Protein AF-A0AA36N561-F1 (afdb_monomer_lite)

InterPro domains:
  IPR004821 Cytidyltransferase-like domain [PF01467] (23-142)
  IPR014729 Rossmann-like alpha/beta/alpha sandwich fold [G3DSA:3.40.50.620] (20-199)

Structure (mmCIF, N/CA/C/O backbone):
data_AF-A0AA36N561-F1
#
_entry.id   AF-A0AA36N561-F1
#
loop_
_atom_site.group_PDB
_atom_site.id
_atom_site.type_symbol
_atom_site.label_atom_id
_atom_site.label_alt_id
_atom_site.label_comp_id
_atom_site.label_asym_id
_atom_site.label_entity_id
_atom_site.label_seq_id
_atom_site.pdbx_PDB_ins_code
_atom_site.Cartn_x
_atom_site.Cartn_y
_atom_site.Cartn_z
_atom_site.occupancy
_atom_site.B_iso_or_equiv
_atom_site.auth_seq_id
_atom_site.auth_comp_id
_atom_site.auth_asym_id
_atom_site.auth_atom_id
_atom_site.pdbx_PDB_model_num
ATOM 1 N N . MET A 1 1 ? -16.803 -17.692 -0.190 1.00 59.91 1 MET A N 1
ATOM 2 C CA . MET A 1 1 ? -16.118 -17.688 1.119 1.00 59.91 1 MET A CA 1
ATOM 3 C C . MET A 1 1 ? -16.321 -16.313 1.729 1.00 59.91 1 MET A C 1
ATOM 5 O O . MET A 1 1 ? -16.131 -15.341 1.009 1.00 59.91 1 MET A O 1
ATOM 9 N N . ALA A 1 2 ? -16.786 -16.224 2.977 1.00 72.62 2 ALA A N 1
ATOM 10 C CA . ALA A 1 2 ? -16.883 -14.938 3.667 1.00 72.62 2 ALA A CA 1
ATOM 11 C C . ALA A 1 2 ? -15.470 -14.402 3.944 1.00 72.62 2 ALA A C 1
ATOM 13 O O . ALA A 1 2 ? -14.570 -15.190 4.241 1.00 72.62 2 ALA A O 1
ATOM 14 N N . TYR A 1 3 ? -15.266 -13.092 3.807 1.00 84.19 3 TYR A N 1
ATOM 15 C CA . TYR A 1 3 ? -13.988 -12.470 4.145 1.00 84.19 3 TYR A CA 1
ATOM 16 C C . TYR A 1 3 ? -13.715 -12.617 5.651 1.00 84.19 3 TYR A C 1
ATOM 18 O O . TYR A 1 3 ? -14.615 -12.426 6.470 1.00 84.19 3 TYR A O 1
ATOM 26 N N . ALA A 1 4 ? -12.472 -12.945 6.000 1.00 87.00 4 ALA A N 1
ATOM 27 C CA . ALA A 1 4 ? -12.001 -13.042 7.374 1.00 87.00 4 ALA A CA 1
ATOM 28 C C . ALA A 1 4 ? -10.825 -12.083 7.569 1.00 87.00 4 ALA A C 1
ATOM 30 O O . ALA A 1 4 ? -9.929 -12.024 6.728 1.00 87.00 4 ALA A O 1
ATOM 31 N N . VAL A 1 5 ? -10.827 -11.346 8.683 1.00 88.81 5 VAL A N 1
ATOM 32 C CA . VAL A 1 5 ? -9.718 -10.452 9.034 1.00 88.81 5 VAL A CA 1
ATOM 33 C C . VAL A 1 5 ? -8.447 -11.289 9.240 1.00 88.81 5 VAL A C 1
ATOM 35 O O . VAL A 1 5 ? -8.509 -12.297 9.952 1.00 88.81 5 VAL A O 1
ATOM 38 N N . PRO A 1 6 ? -7.299 -10.904 8.648 1.00 90.19 6 PRO A N 1
ATOM 39 C CA . PRO A 1 6 ? -6.054 -11.645 8.806 1.00 90.19 6 PRO A CA 1
ATOM 40 C C . PRO A 1 6 ? -5.694 -11.843 10.280 1.00 90.19 6 PRO A C 1
ATOM 42 O O . PRO A 1 6 ? -5.739 -10.901 11.072 1.00 90.19 6 PRO A O 1
ATOM 45 N N . ARG A 1 7 ? -5.288 -13.061 10.652 1.00 91.88 7 ARG A N 1
ATOM 46 C CA . ARG A 1 7 ? -4.944 -13.404 12.040 1.00 91.88 7 ARG A CA 1
ATOM 47 C C . ARG A 1 7 ? -3.931 -12.436 12.683 1.00 91.88 7 ARG A C 1
ATOM 49 O O . ARG A 1 7 ? -4.207 -12.015 13.804 1.00 91.88 7 ARG A O 1
ATOM 56 N N . PRO A 1 8 ? -2.842 -12.010 12.007 1.00 91.31 8 PRO A N 1
ATOM 57 C CA . PRO A 1 8 ? -1.918 -11.027 12.579 1.00 91.31 8 PRO A CA 1
ATOM 58 C C . PRO A 1 8 ? -2.587 -9.694 12.940 1.00 91.31 8 PRO A C 1
ATOM 60 O O . PRO A 1 8 ? -2.244 -9.089 13.947 1.00 91.31 8 PRO A O 1
ATOM 63 N N . VAL A 1 9 ? -3.588 -9.264 12.164 1.00 91.31 9 VAL A N 1
ATOM 64 C CA . VAL A 1 9 ? -4.349 -8.032 12.424 1.00 91.31 9 VAL A CA 1
ATOM 65 C C . VAL A 1 9 ? -5.259 -8.198 13.640 1.00 91.31 9 VAL A C 1
ATOM 67 O O . VAL A 1 9 ? -5.337 -7.302 14.474 1.00 91.31 9 VAL A O 1
ATOM 70 N N . VAL A 1 10 ? -5.906 -9.361 13.787 1.00 93.12 10 VAL A N 1
ATOM 71 C CA . VAL A 1 10 ? -6.703 -9.688 14.984 1.00 93.12 10 VAL A CA 1
ATOM 72 C C . VAL A 1 10 ? -5.824 -9.689 16.238 1.00 93.12 10 VAL A C 1
ATOM 74 O O . VAL A 1 10 ? -6.221 -9.171 17.280 1.00 93.12 10 VAL A O 1
ATOM 77 N N . GLU A 1 11 ? -4.627 -10.268 16.151 1.00 93.69 11 GLU A N 1
ATOM 78 C CA . GLU A 1 11 ? -3.670 -10.313 17.258 1.00 93.69 11 GLU A CA 1
ATOM 79 C C . GLU A 1 11 ? -3.130 -8.920 17.610 1.00 93.69 11 GLU A C 1
ATOM 81 O O . GLU A 1 11 ? -3.059 -8.589 18.793 1.00 93.69 11 GLU A O 1
ATOM 86 N N . ALA A 1 12 ? -2.814 -8.088 16.613 1.00 91.56 12 ALA A N 1
ATOM 87 C CA . ALA A 1 12 ? -2.409 -6.698 16.820 1.00 91.56 12 ALA A CA 1
ATOM 88 C C . ALA A 1 12 ? -3.519 -5.881 17.498 1.00 91.56 12 ALA A C 1
ATOM 90 O O . ALA A 1 12 ? -3.271 -5.233 18.513 1.00 91.56 12 ALA A O 1
ATOM 91 N N . PHE A 1 13 ? -4.760 -5.999 17.017 1.00 91.69 13 PHE A N 1
ATOM 92 C CA . PHE A 1 13 ? -5.906 -5.287 17.585 1.00 91.69 13 PHE A CA 1
ATOM 93 C C . PHE A 1 13 ? -6.213 -5.695 19.026 1.00 91.69 13 PHE A C 1
ATOM 95 O O . PHE A 1 13 ? -6.561 -4.854 19.846 1.00 91.69 13 PHE A O 1
ATOM 102 N N . ARG A 1 14 ? -6.033 -6.971 19.380 1.00 92.19 14 ARG A N 1
ATOM 103 C CA . ARG A 1 14 ? -6.181 -7.421 20.775 1.00 92.19 14 ARG A CA 1
ATOM 104 C C . ARG A 1 14 ? -5.127 -6.829 21.709 1.00 92.19 14 ARG A C 1
ATOM 106 O O . ARG A 1 14 ? -5.417 -6.646 22.886 1.00 92.19 14 ARG A O 1
ATOM 113 N N . LYS A 1 15 ? -3.912 -6.576 21.212 1.00 90.81 15 LYS A N 1
ATOM 114 C CA . LYS A 1 15 ? -2.819 -5.984 22.000 1.00 90.81 15 LYS A CA 1
ATOM 115 C C . LYS A 1 15 ? -2.977 -4.474 22.150 1.00 90.81 15 LYS A C 1
ATOM 117 O O . LYS A 1 15 ? -2.731 -3.946 23.227 1.00 90.81 15 LYS A O 1
ATOM 122 N N . CYS A 1 16 ? -3.365 -3.798 21.074 1.00 87.75 16 CYS A N 1
ATOM 123 C CA . CYS A 1 16 ? -3.562 -2.356 21.029 1.00 87.75 16 CYS A CA 1
ATOM 124 C C . CYS A 1 16 ? -4.818 -2.065 20.195 1.00 87.75 16 CYS A C 1
ATOM 126 O O . CYS A 1 16 ? -4.740 -1.985 18.965 1.00 87.75 16 CYS A O 1
ATOM 128 N N . PRO A 1 17 ? -5.995 -1.980 20.842 1.00 89.38 17 PRO A N 1
ATOM 129 C CA . PRO A 1 17 ? -7.223 -1.614 20.156 1.00 89.38 17 PRO A CA 1
ATOM 130 C C . PRO A 1 17 ? -7.085 -0.210 19.567 1.00 89.38 17 PRO A C 1
ATOM 132 O O . PRO A 1 17 ? -6.807 0.749 20.280 1.00 89.38 17 PRO A O 1
ATOM 135 N N . GLY A 1 18 ? -7.286 -0.087 18.261 1.00 89.56 18 GLY A N 1
ATOM 136 C CA . GLY A 1 18 ? -7.104 1.171 17.553 1.00 89.56 18 GLY A CA 1
ATOM 137 C C . GLY A 1 18 ? -7.734 1.151 16.163 1.00 89.56 18 GLY A C 1
ATOM 138 O O . GLY A 1 18 ? -8.207 0.105 15.701 1.00 89.56 18 GLY A O 1
ATOM 139 N N . PRO A 1 19 ? -7.773 2.306 15.484 1.00 94.12 19 PRO A N 1
ATOM 140 C CA . PRO A 1 19 ? -8.265 2.379 14.117 1.00 94.12 19 PRO A CA 1
ATOM 141 C C . PRO A 1 19 ? -7.358 1.586 13.169 1.00 94.12 19 PRO A C 1
ATOM 143 O O . PRO A 1 19 ? -6.149 1.481 13.365 1.00 94.12 19 PRO A O 1
ATOM 146 N N . VAL A 1 20 ? -7.938 1.049 12.102 1.00 95.25 20 VAL A N 1
ATOM 147 C CA . VAL A 1 20 ? -7.217 0.332 11.049 1.00 95.25 20 VAL A CA 1
ATOM 148 C C . VAL A 1 20 ? -7.059 1.250 9.845 1.00 95.25 20 VAL A C 1
ATOM 150 O O . VAL A 1 20 ? -8.052 1.699 9.277 1.00 95.25 20 VAL A O 1
ATOM 153 N N . LEU A 1 21 ? -5.822 1.489 9.417 1.00 96.56 21 LEU A N 1
ATOM 154 C CA . LEU A 1 21 ? -5.520 2.120 8.135 1.00 96.56 21 LEU A CA 1
ATOM 155 C C . LEU A 1 21 ? -5.367 1.046 7.070 1.00 96.56 21 LEU A C 1
ATOM 157 O O . LEU A 1 21 ? -4.444 0.238 7.121 1.00 96.56 21 LEU A O 1
ATOM 161 N N . TYR A 1 22 ? -6.266 1.047 6.093 1.00 95.62 22 TYR A N 1
ATOM 162 C CA . TYR A 1 22 ? -6.352 0.002 5.086 1.00 95.62 22 TYR A CA 1
ATOM 163 C C . TYR A 1 22 ? -5.993 0.543 3.698 1.00 95.62 22 TYR A C 1
ATOM 165 O O . TYR A 1 22 ? -6.775 1.265 3.073 1.00 95.62 22 TYR A O 1
ATOM 173 N N . LEU A 1 23 ? -4.817 0.164 3.197 1.00 95.62 23 LEU A N 1
ATOM 174 C CA . LEU A 1 23 ? -4.287 0.575 1.899 1.00 95.62 23 LEU A CA 1
ATOM 175 C C . LEU A 1 23 ? -4.348 -0.592 0.901 1.00 95.62 23 LEU A C 1
ATOM 177 O O . LEU A 1 23 ? -3.525 -1.508 0.925 1.00 95.62 23 LEU A O 1
ATOM 181 N N . ALA A 1 24 ? -5.314 -0.544 -0.018 1.00 93.00 24 ALA A N 1
ATOM 182 C CA . ALA A 1 24 ? -5.469 -1.536 -1.081 1.00 93.00 24 ALA A CA 1
ATOM 183 C C . ALA A 1 24 ? -4.916 -1.024 -2.414 1.00 93.00 24 ALA A C 1
ATOM 185 O O . ALA A 1 24 ? -5.187 0.104 -2.821 1.00 93.00 24 ALA A O 1
ATOM 186 N N . GLY A 1 25 ? -4.190 -1.864 -3.153 1.00 92.25 25 GLY A N 1
ATOM 187 C CA . GLY A 1 25 ? -3.515 -1.390 -4.359 1.00 92.25 25 GLY A CA 1
ATOM 188 C C . GLY A 1 25 ? -2.896 -2.476 -5.224 1.00 92.25 25 GLY A C 1
ATOM 189 O O . GLY A 1 25 ? -2.846 -3.650 -4.870 1.00 92.25 25 GLY A O 1
ATOM 190 N N . SER A 1 26 ? -2.450 -2.076 -6.416 1.00 92.94 26 SER A N 1
ATOM 191 C CA . SER A 1 26 ? -1.684 -2.957 -7.306 1.00 92.94 26 SER A CA 1
ATOM 192 C C . SER A 1 26 ? -0.273 -3.201 -6.770 1.00 92.94 26 SER A C 1
ATOM 194 O O . SER A 1 26 ? 0.188 -4.334 -6.828 1.00 92.94 26 SER A O 1
ATOM 196 N N . PHE A 1 27 ? 0.383 -2.152 -6.257 1.00 95.50 27 PHE A N 1
ATOM 197 C CA . PHE A 1 27 ? 1.758 -2.185 -5.741 1.00 95.50 27 PHE A CA 1
ATOM 198 C C . PHE A 1 27 ? 2.739 -2.875 -6.698 1.00 95.50 27 PHE A C 1
ATOM 200 O O . PHE A 1 27 ? 3.395 -3.840 -6.334 1.00 95.50 27 PHE A O 1
ATOM 207 N N . ASN A 1 28 ? 2.802 -2.415 -7.949 1.00 95.44 28 ASN A N 1
ATOM 208 C CA . ASN A 1 28 ? 3.564 -3.077 -9.010 1.00 95.44 28 ASN A CA 1
ATOM 209 C C . ASN A 1 28 ? 4.609 -2.130 -9.630 1.00 95.44 28 ASN A C 1
ATOM 211 O O . ASN A 1 28 ? 4.343 -1.599 -10.703 1.00 95.44 28 ASN A O 1
ATOM 215 N N . PRO A 1 29 ? 5.756 -1.852 -8.989 1.00 95.75 29 PRO A N 1
ATOM 216 C CA . PRO A 1 29 ? 6.139 -2.250 -7.632 1.00 95.75 29 PRO A CA 1
ATOM 217 C C . PRO A 1 29 ? 5.614 -1.277 -6.551 1.00 95.75 29 PRO A C 1
ATOM 219 O O . PRO A 1 29 ? 5.148 -0.173 -6.865 1.00 95.75 29 PRO A O 1
ATOM 222 N N . PRO A 1 30 ? 5.656 -1.657 -5.261 1.00 96.94 30 PRO A N 1
ATOM 223 C CA . PRO A 1 30 ? 5.437 -0.717 -4.164 1.00 96.94 30 PRO A CA 1
ATOM 224 C C . PRO A 1 30 ? 6.604 0.261 -4.037 1.00 96.94 30 PRO A C 1
ATOM 226 O O . PRO A 1 30 ? 7.735 -0.192 -4.056 1.00 96.94 30 PRO A O 1
ATOM 229 N N . 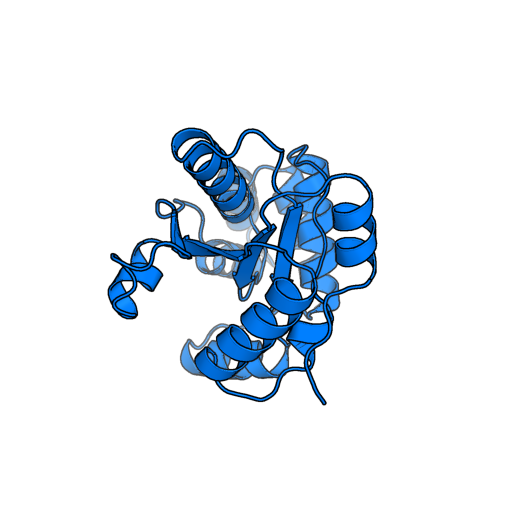HIS A 1 31 ? 6.349 1.557 -3.833 1.00 95.75 31 HIS A N 1
ATOM 230 C CA . HIS A 1 31 ? 7.362 2.608 -3.637 1.00 95.75 31 HIS A CA 1
ATOM 231 C C . HIS A 1 31 ? 7.073 3.495 -2.416 1.00 95.75 31 HIS A C 1
ATOM 233 O O . HIS A 1 31 ? 5.972 3.441 -1.864 1.00 95.75 31 HIS A O 1
ATOM 239 N N . ALA A 1 32 ? 8.030 4.355 -2.040 1.00 93.81 32 ALA A N 1
ATOM 240 C CA . ALA A 1 32 ? 7.964 5.219 -0.852 1.00 93.81 32 ALA A CA 1
ATOM 241 C C . ALA A 1 32 ? 6.677 6.061 -0.774 1.00 93.81 32 ALA A C 1
ATOM 243 O O . ALA A 1 32 ? 6.097 6.207 0.295 1.00 93.81 32 ALA A O 1
ATOM 244 N N . GLY A 1 33 ? 6.139 6.506 -1.916 1.00 94.31 33 GLY A N 1
ATOM 245 C CA . GLY A 1 33 ? 4.842 7.195 -1.965 1.00 94.31 33 GLY A CA 1
ATOM 246 C C . GLY A 1 33 ? 3.670 6.447 -1.302 1.00 94.31 33 GLY A C 1
ATOM 247 O O . GLY A 1 33 ? 2.783 7.091 -0.754 1.00 94.31 33 GLY A O 1
ATOM 248 N N . HIS A 1 34 ? 3.661 5.108 -1.293 1.00 95.75 34 HIS A N 1
ATOM 249 C CA . HIS A 1 34 ? 2.631 4.335 -0.582 1.00 95.75 34 HIS A CA 1
ATOM 250 C C . HIS A 1 34 ? 2.804 4.389 0.942 1.00 95.75 34 HIS A C 1
ATOM 252 O O . HIS A 1 34 ? 1.819 4.381 1.675 1.00 95.75 34 HIS A O 1
ATOM 258 N N . LEU A 1 35 ? 4.049 4.445 1.420 1.00 94.62 35 LEU A N 1
ATOM 259 C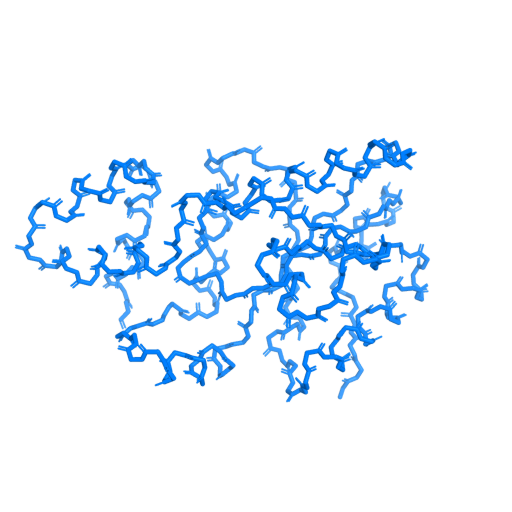 CA . LEU A 1 35 ? 4.353 4.582 2.842 1.00 94.62 35 LEU A CA 1
ATOM 260 C C . LEU A 1 35 ? 4.043 5.997 3.330 1.00 94.62 35 LEU A C 1
ATOM 262 O O . LEU A 1 35 ? 3.441 6.159 4.387 1.00 94.62 35 LEU A O 1
ATOM 266 N N . GLU A 1 36 ? 4.357 7.011 2.524 1.00 94.19 36 GLU A N 1
ATOM 267 C CA . GLU A 1 36 ? 3.965 8.395 2.805 1.00 94.19 36 GLU A CA 1
ATOM 268 C C . GLU A 1 36 ? 2.443 8.566 2.853 1.00 94.19 36 GLU A C 1
ATOM 270 O O . GLU A 1 36 ? 1.936 9.287 3.711 1.00 94.19 36 GLU A O 1
ATOM 275 N N . ALA A 1 37 ? 1.691 7.839 2.019 1.00 95.25 37 ALA A N 1
ATOM 276 C CA . ALA A 1 37 ? 0.233 7.808 2.112 1.00 95.25 37 ALA A CA 1
ATOM 277 C C . ALA A 1 37 ? -0.245 7.252 3.470 1.00 95.25 37 ALA A C 1
ATOM 279 O O . ALA A 1 37 ? -1.108 7.854 4.108 1.00 95.25 37 ALA A O 1
ATOM 280 N N . LEU A 1 38 ? 0.347 6.157 3.967 1.00 95.62 38 LEU A N 1
ATOM 281 C CA . LEU A 1 38 ? 0.030 5.620 5.301 1.00 95.62 38 LEU A CA 1
ATOM 282 C C . LEU A 1 38 ? 0.386 6.607 6.423 1.00 95.62 38 LEU A C 1
ATOM 284 O O . LEU A 1 38 ? -0.415 6.802 7.336 1.00 95.62 38 LEU A O 1
ATOM 288 N N . LYS A 1 39 ? 1.551 7.264 6.347 1.00 93.94 39 LYS A N 1
ATOM 289 C CA . LYS A 1 39 ? 1.975 8.280 7.327 1.00 93.94 39 LYS A CA 1
ATOM 290 C C . LYS A 1 39 ? 1.032 9.485 7.332 1.00 93.94 39 LYS A C 1
ATOM 292 O O . LYS A 1 39 ? 0.605 9.924 8.399 1.00 93.94 39 LYS A O 1
ATOM 297 N N . SER A 1 40 ? 0.668 9.984 6.150 1.00 95.12 40 SER A N 1
ATOM 298 C CA . SER A 1 40 ? -0.291 11.080 5.990 1.00 95.12 40 SER A CA 1
ATOM 299 C C . SER A 1 40 ? -1.656 10.709 6.569 1.00 95.12 40 SER A C 1
ATOM 301 O O . SER A 1 40 ? -2.219 11.473 7.351 1.00 95.12 40 SER A O 1
ATOM 303 N N . ALA A 1 41 ? -2.157 9.509 6.272 1.00 96.38 41 ALA A N 1
ATOM 304 C CA . ALA A 1 41 ? -3.417 9.016 6.815 1.00 96.38 41 ALA A CA 1
ATOM 305 C C . ALA A 1 41 ? -3.381 8.866 8.348 1.00 96.38 41 ALA A C 1
ATOM 307 O O . ALA A 1 41 ? -4.324 9.262 9.031 1.00 96.38 41 ALA A O 1
ATOM 308 N N . ALA A 1 42 ? -2.276 8.372 8.915 1.00 95.06 42 ALA A N 1
ATOM 309 C CA . ALA A 1 42 ? -2.098 8.290 10.366 1.00 95.06 42 ALA A CA 1
ATOM 310 C C . ALA A 1 42 ? -2.091 9.676 11.025 1.00 95.06 42 ALA A C 1
ATOM 312 O O . ALA A 1 42 ? -2.700 9.866 12.078 1.00 95.06 42 ALA A O 1
ATOM 313 N N . TRP A 1 43 ? -1.446 10.660 10.394 1.00 94.94 43 TRP A N 1
ATOM 314 C CA . TRP A 1 43 ? -1.487 12.043 10.861 1.00 94.94 43 TRP A CA 1
ATOM 315 C C . TRP A 1 43 ? -2.910 12.615 10.817 1.00 94.94 43 TRP A C 1
ATOM 317 O O . TRP A 1 43 ? -3.350 13.201 11.804 1.00 94.94 43 TRP A O 1
ATOM 327 N N . GLN A 1 44 ? -3.663 12.377 9.738 1.00 96.00 44 GLN A N 1
ATOM 328 C CA . GLN A 1 44 ? -5.063 12.804 9.630 1.00 96.00 44 GLN A CA 1
ATOM 329 C C . GLN A 1 44 ? -5.945 12.196 10.730 1.00 96.00 44 GLN A C 1
ATOM 331 O O . GLN A 1 44 ? -6.758 12.908 11.314 1.00 96.00 44 GLN A O 1
ATOM 336 N N . LEU A 1 45 ? -5.767 10.913 11.069 1.00 95.12 45 LEU A N 1
ATOM 337 C CA . LEU A 1 45 ? -6.499 10.289 12.178 1.00 95.12 45 LEU A CA 1
ATOM 338 C C . LEU A 1 45 ? -6.214 10.967 13.520 1.00 95.12 45 LEU A C 1
ATOM 340 O O . LEU A 1 45 ? -7.146 11.219 14.282 1.00 95.12 45 LEU A O 1
ATOM 344 N N . ARG A 1 46 ? -4.956 11.334 13.784 1.00 94.38 46 ARG A N 1
ATOM 345 C CA . ARG A 1 46 ? -4.602 12.094 14.993 1.00 94.38 46 ARG A CA 1
ATOM 346 C C . ARG A 1 46 ? -5.289 13.456 15.032 1.00 94.38 46 ARG A C 1
ATOM 348 O O . ARG A 1 46 ? -5.808 13.833 16.076 1.00 94.38 46 ARG A O 1
ATOM 355 N N . GLN A 1 47 ? -5.361 14.160 13.898 1.00 94.62 47 GLN A N 1
ATOM 356 C CA . GLN A 1 47 ? -6.105 15.427 13.802 1.00 94.62 47 GLN A CA 1
ATOM 357 C C . GLN A 1 47 ? -7.610 15.247 14.052 1.00 94.62 47 GLN A C 1
ATOM 359 O O . GLN A 1 47 ? -8.266 16.156 14.548 1.00 94.62 47 GLN A O 1
ATOM 364 N N . ARG A 1 48 ? -8.156 14.061 13.757 1.00 94.19 48 ARG A N 1
ATOM 365 C CA . ARG A 1 48 ? -9.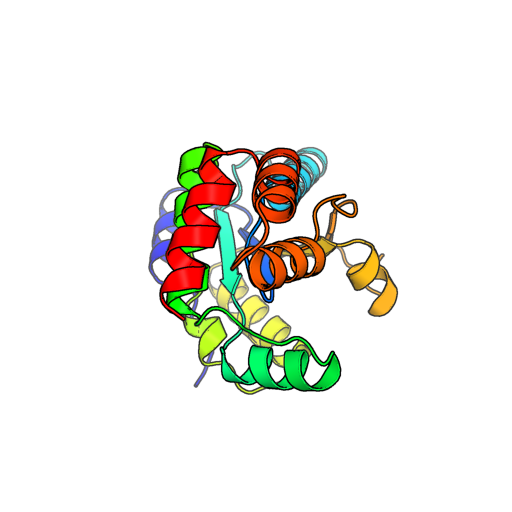548 13.684 14.050 1.00 94.19 48 ARG A CA 1
ATOM 366 C C . ARG A 1 48 ? -9.761 13.185 15.489 1.00 94.19 48 ARG A C 1
ATOM 368 O O . ARG A 1 48 ? -10.848 12.719 15.809 1.00 94.19 48 ARG A O 1
ATOM 375 N N . GLY A 1 49 ? -8.750 13.272 16.358 1.00 93.25 49 GLY A N 1
ATOM 376 C CA . GLY A 1 49 ? -8.848 12.895 17.772 1.00 93.25 49 GLY A CA 1
ATOM 377 C C . GLY A 1 49 ? -8.563 11.422 18.074 1.00 93.25 49 GLY A C 1
ATOM 378 O O . GLY A 1 49 ? -8.715 11.000 19.219 1.00 93.25 49 GLY A O 1
ATOM 379 N N . HIS A 1 50 ? -8.117 10.629 17.094 1.00 90.00 50 HIS A N 1
ATOM 380 C CA . HIS A 1 50 ? -7.646 9.271 17.365 1.00 90.00 50 HIS A CA 1
ATOM 381 C C . HIS A 1 50 ? -6.239 9.324 17.972 1.00 90.00 50 HIS A C 1
ATOM 383 O O . HIS A 1 50 ? -5.256 9.576 17.274 1.00 90.00 50 HIS A O 1
ATOM 389 N N . VAL A 1 51 ? -6.153 9.107 19.285 1.00 85.19 51 VAL A N 1
ATOM 390 C CA . VAL A 1 51 ? -4.890 9.153 20.043 1.00 85.19 51 VAL A CA 1
ATOM 391 C C . VAL A 1 51 ? -4.064 7.874 19.906 1.00 85.19 51 VAL A C 1
ATOM 393 O O . VAL A 1 51 ? -2.835 7.935 19.915 1.00 85.19 51 VAL A O 1
ATOM 396 N N . GLU A 1 52 ? -4.731 6.735 19.722 1.00 87.44 52 GLU A N 1
ATOM 397 C CA . GLU A 1 52 ? -4.074 5.436 19.600 1.00 87.44 52 GLU A CA 1
ATOM 398 C C . GLU A 1 52 ? -3.368 5.274 18.245 1.00 87.44 52 GLU A C 1
ATOM 400 O O . GLU A 1 52 ? -3.868 5.751 17.215 1.00 87.44 52 GLU A O 1
ATOM 405 N N . PRO A 1 53 ? -2.207 4.594 18.205 1.00 89.19 53 PRO A N 1
ATOM 406 C CA . PRO A 1 53 ? -1.527 4.307 16.953 1.00 89.19 53 PRO A CA 1
ATOM 407 C C . PRO A 1 53 ? -2.402 3.400 16.069 1.00 89.19 53 PRO A C 1
ATOM 409 O O . PRO A 1 53 ? -2.910 2.383 16.542 1.00 89.19 53 PRO A O 1
ATOM 412 N N . PRO A 1 54 ? -2.586 3.734 14.779 1.00 94.44 54 PRO A N 1
ATOM 413 C CA . PRO A 1 54 ? -3.380 2.899 13.897 1.00 94.44 54 PRO A CA 1
ATOM 414 C C . PRO A 1 54 ? -2.661 1.595 13.551 1.00 94.44 54 PRO A C 1
ATOM 416 O O . PRO A 1 54 ? -1.444 1.567 13.363 1.00 94.44 54 PRO A O 1
ATOM 419 N N . ILE A 1 55 ? -3.440 0.538 13.343 1.00 95.25 55 ILE A N 1
ATOM 420 C CA . ILE A 1 55 ? -2.959 -0.714 12.757 1.00 95.25 55 ILE A CA 1
ATOM 421 C C . ILE A 1 55 ? -2.876 -0.531 11.244 1.00 95.25 55 ILE A C 1
ATOM 423 O O . ILE A 1 55 ? -3.871 -0.203 10.595 1.00 95.25 55 ILE A O 1
ATOM 427 N N . LEU A 1 56 ? -1.696 -0.751 10.668 1.00 95.94 56 LEU A N 1
ATOM 428 C CA . LEU A 1 56 ? -1.466 -0.570 9.238 1.00 95.94 56 LEU A CA 1
ATOM 429 C C . LEU A 1 56 ? -1.718 -1.885 8.498 1.00 95.94 56 LEU A C 1
ATOM 431 O O . LEU A 1 56 ? -1.064 -2.891 8.770 1.00 95.94 56 LEU A O 1
ATOM 435 N N . VAL A 1 57 ? -2.643 -1.877 7.541 1.00 95.94 57 VAL A N 1
ATOM 436 C CA . VAL A 1 57 ? -2.976 -3.038 6.711 1.00 95.94 57 VAL A CA 1
ATOM 437 C C . VAL A 1 57 ? -2.780 -2.695 5.241 1.00 95.94 57 VAL A C 1
ATOM 439 O O . VAL A 1 57 ? -3.384 -1.763 4.712 1.00 95.94 57 VAL A O 1
ATOM 442 N N . VAL A 1 58 ? -1.954 -3.482 4.559 1.00 96.44 58 VAL A N 1
ATOM 443 C CA . VAL A 1 58 ? -1.719 -3.395 3.117 1.00 96.44 58 VAL A CA 1
ATOM 444 C C . VAL A 1 58 ? -2.363 -4.593 2.431 1.00 96.44 58 VAL A C 1
ATOM 446 O O . VAL A 1 58 ? -2.139 -5.739 2.809 1.00 96.44 58 VAL A O 1
ATOM 449 N N . ALA A 1 59 ? -3.140 -4.335 1.383 1.00 94.44 59 ALA A N 1
ATOM 450 C CA . ALA A 1 59 ? -3.898 -5.354 0.661 1.00 94.44 59 ALA A CA 1
ATOM 451 C C . ALA A 1 59 ? -3.535 -5.362 -0.836 1.00 94.44 59 ALA A C 1
ATOM 453 O O . ALA A 1 59 ? -4.186 -4.687 -1.651 1.00 94.44 59 ALA A O 1
ATOM 454 N N . PRO A 1 60 ? -2.467 -6.079 -1.244 1.00 94.31 60 PRO A N 1
ATOM 455 C CA . PRO A 1 60 ? -2.086 -6.171 -2.646 1.00 94.31 60 PRO A CA 1
ATOM 456 C C . PRO A 1 60 ? -3.129 -6.955 -3.443 1.00 94.31 60 PRO A C 1
ATOM 458 O O . PRO A 1 60 ? -3.468 -8.086 -3.099 1.00 94.31 60 PRO A O 1
ATOM 461 N N . LYS A 1 61 ? -3.615 -6.373 -4.548 1.00 90.88 61 LYS A N 1
ATOM 462 C CA . LYS A 1 61 ? -4.542 -7.027 -5.494 1.00 90.88 61 LYS A CA 1
ATOM 463 C C . LYS A 1 61 ? -4.002 -8.378 -5.964 1.00 90.88 61 LYS A C 1
ATOM 465 O O . LYS A 1 61 ? -2.791 -8.518 -6.107 1.00 90.88 61 LYS A O 1
ATOM 470 N N . SER A 1 62 ? -4.897 -9.320 -6.267 1.00 91.38 62 SER A N 1
ATOM 471 C CA . SER A 1 62 ? -4.529 -10.607 -6.874 1.00 91.38 62 SER A CA 1
ATOM 472 C C . SER A 1 62 ? -3.823 -10.430 -8.221 1.00 91.38 62 SER A C 1
ATOM 474 O O . SER A 1 62 ? -4.003 -9.403 -8.885 1.00 91.38 62 SER A O 1
ATOM 476 N N . ASP A 1 63 ? -3.049 -11.435 -8.628 1.00 92.62 63 ASP A N 1
ATOM 477 C CA . ASP A 1 63 ? -2.351 -11.425 -9.916 1.00 92.62 63 ASP A CA 1
ATOM 478 C C . ASP A 1 63 ? -3.328 -11.442 -11.089 1.00 92.62 63 ASP A C 1
ATOM 480 O O . ASP A 1 63 ? -3.121 -10.727 -12.059 1.00 92.62 63 ASP A O 1
ATOM 484 N N . GLU A 1 64 ? -4.457 -12.140 -10.984 1.00 90.56 64 GLU A N 1
ATOM 485 C CA . GLU A 1 64 ? -5.480 -12.162 -12.034 1.00 90.56 64 GLU A CA 1
ATOM 486 C C . GLU A 1 64 ? -6.135 -10.787 -12.208 1.00 90.56 64 GLU A C 1
ATOM 488 O O . GLU A 1 64 ? -6.356 -10.327 -13.329 1.00 90.56 64 GLU A O 1
ATOM 493 N N . ARG A 1 65 ? -6.436 -10.096 -11.099 1.00 87.62 65 ARG A N 1
ATOM 494 C CA . ARG A 1 65 ? -7.009 -8.740 -11.132 1.00 87.62 65 ARG A CA 1
ATOM 495 C C . ARG A 1 65 ? -5.998 -7.716 -11.620 1.00 87.62 65 ARG A C 1
ATOM 497 O O . ARG A 1 65 ? -6.378 -6.762 -12.298 1.00 87.62 65 ARG A O 1
ATOM 504 N N . LEU A 1 66 ? -4.730 -7.878 -11.245 1.00 90.62 66 LEU A N 1
ATOM 505 C CA . LEU A 1 66 ? -3.662 -7.035 -11.753 1.00 90.62 66 LEU A CA 1
ATOM 506 C C . LEU A 1 66 ? -3.473 -7.271 -13.250 1.00 90.62 66 LEU A C 1
ATOM 508 O O . LEU A 1 66 ? -3.515 -6.301 -13.990 1.00 90.62 66 LEU A O 1
ATOM 512 N N . LYS A 1 67 ? -3.383 -8.522 -13.704 1.00 90.56 67 LYS A N 1
ATOM 513 C CA . LYS A 1 67 ? -3.236 -8.884 -15.117 1.00 90.56 67 LYS A CA 1
ATOM 514 C C . LYS A 1 67 ? -4.316 -8.245 -15.989 1.00 90.56 67 LYS A C 1
ATOM 516 O O . LYS A 1 67 ? -3.975 -7.500 -16.896 1.00 90.56 67 LYS A O 1
ATOM 521 N N . LYS A 1 68 ? -5.596 -8.407 -15.631 1.00 88.25 68 LYS A N 1
ATOM 522 C CA . LYS A 1 68 ? -6.720 -7.752 -16.335 1.00 88.25 68 LYS A CA 1
ATOM 523 C C . LYS A 1 68 ? -6.568 -6.232 -16.411 1.00 88.25 68 LYS A C 1
ATOM 525 O O . LYS A 1 68 ? -6.896 -5.614 -17.416 1.00 88.25 68 LYS A O 1
ATOM 530 N N . LYS A 1 69 ? -6.083 -5.614 -15.328 1.00 85.06 69 LYS A N 1
ATOM 531 C CA . LYS A 1 69 ? -5.801 -4.177 -15.303 1.00 85.06 69 LYS A CA 1
ATOM 532 C C . LYS A 1 69 ? -4.664 -3.834 -16.276 1.00 85.06 69 LYS A C 1
ATOM 534 O O . LYS A 1 69 ? -4.798 -2.866 -17.007 1.00 85.06 69 LYS A O 1
ATOM 539 N N . MET A 1 70 ? -3.571 -4.596 -16.267 1.00 86.56 70 MET A N 1
ATOM 540 C CA . MET A 1 70 ? -2.377 -4.354 -17.088 1.00 86.56 70 MET A CA 1
ATOM 541 C C . MET A 1 70 ? -2.641 -4.555 -18.585 1.00 86.56 70 MET A C 1
ATOM 543 O O . MET A 1 70 ? -2.168 -3.752 -19.383 1.00 86.56 70 MET A O 1
ATOM 547 N N . GLU A 1 71 ? -3.457 -5.548 -18.954 1.00 85.62 71 GLU A N 1
ATOM 548 C CA . GLU A 1 71 ? -3.918 -5.774 -20.334 1.00 85.62 71 GLU A CA 1
ATOM 549 C C . GLU A 1 71 ? -4.588 -4.521 -20.921 1.00 85.62 71 GLU A C 1
ATOM 551 O O . GLU A 1 71 ? -4.375 -4.193 -22.083 1.00 85.62 71 GLU A O 1
ATOM 556 N N . GLY A 1 72 ? -5.323 -3.760 -20.102 1.00 79.12 72 GLY A N 1
ATOM 557 C CA . GLY A 1 72 ? -5.927 -2.490 -20.515 1.00 79.12 72 GLY A CA 1
ATOM 558 C C . GLY A 1 72 ? -4.949 -1.314 -20.669 1.00 79.12 72 GLY A C 1
ATOM 559 O O . GLY A 1 72 ? -5.323 -0.308 -21.263 1.00 79.12 72 GLY A O 1
ATOM 560 N N . TYR A 1 73 ? -3.722 -1.410 -20.142 1.00 73.19 73 TYR A N 1
ATOM 561 C CA . TYR A 1 73 ? -2.713 -0.338 -20.195 1.00 73.19 73 TYR A CA 1
ATOM 562 C C . TYR A 1 73 ? -1.576 -0.600 -21.192 1.00 73.19 73 TYR A C 1
ATOM 564 O O . TYR A 1 73 ? -0.770 0.300 -21.418 1.00 73.19 73 TYR A O 1
ATOM 572 N N . GLY A 1 74 ? -1.483 -1.804 -21.768 1.00 70.25 74 GLY A N 1
ATOM 573 C CA . GLY A 1 74 ? -0.366 -2.183 -22.642 1.00 70.25 74 GLY A CA 1
ATOM 574 C C . GLY A 1 74 ? 0.991 -2.243 -21.925 1.00 70.25 74 GLY A C 1
ATOM 575 O O . GLY A 1 74 ? 2.031 -2.169 -22.570 1.00 70.25 74 GLY A O 1
ATOM 576 N N . ASP A 1 75 ? 0.992 -2.340 -20.592 1.00 69.38 75 ASP A N 1
ATOM 577 C CA . ASP A 1 75 ? 2.218 -2.475 -19.805 1.00 69.38 75 ASP A CA 1
ATOM 578 C C . ASP A 1 75 ? 2.824 -3.880 -19.967 1.00 69.38 75 ASP A C 1
ATOM 580 O O . ASP A 1 75 ? 2.111 -4.885 -19.974 1.00 69.38 75 ASP A O 1
ATOM 584 N N . THR A 1 76 ? 4.155 -3.946 -20.030 1.00 70.31 76 THR A N 1
ATOM 585 C CA . THR A 1 76 ? 4.898 -5.129 -20.489 1.00 70.31 76 THR A CA 1
ATOM 586 C C . THR A 1 76 ? 5.123 -6.210 -19.434 1.00 70.31 76 THR A C 1
ATOM 588 O O . THR A 1 76 ? 5.318 -7.366 -19.797 1.00 70.31 76 THR A O 1
ATOM 591 N N . PHE A 1 77 ? 5.073 -5.883 -18.137 1.00 89.31 77 PHE A N 1
ATOM 592 C CA . PHE A 1 77 ? 5.304 -6.872 -17.080 1.00 89.31 77 PHE A CA 1
ATOM 593 C C . PHE A 1 77 ? 4.564 -6.573 -15.772 1.00 89.31 77 PHE A C 1
ATOM 595 O O . PHE A 1 77 ? 4.167 -5.441 -15.469 1.00 89.31 77 PHE A O 1
ATOM 602 N N . MET A 1 78 ? 4.422 -7.607 -14.944 1.00 92.81 78 MET A N 1
ATOM 603 C CA . MET A 1 78 ? 3.961 -7.480 -13.567 1.00 92.81 78 MET A CA 1
ATOM 604 C C . MET A 1 78 ? 4.766 -8.375 -12.633 1.00 92.81 78 MET A C 1
ATOM 606 O O . MET A 1 78 ? 5.058 -9.520 -12.960 1.00 92.81 78 MET A O 1
ATOM 610 N N . PHE A 1 79 ? 5.063 -7.866 -11.441 1.00 94.88 79 PHE A N 1
ATOM 611 C CA . PHE A 1 79 ? 5.576 -8.684 -10.355 1.00 94.88 79 PHE A CA 1
ATOM 612 C C . PHE A 1 79 ? 4.455 -9.598 -9.824 1.00 94.88 79 PHE A C 1
ATOM 614 O O . PHE A 1 79 ? 3.363 -9.091 -9.515 1.00 94.88 79 PHE A O 1
ATOM 621 N N . PRO A 1 80 ? 4.706 -10.912 -9.658 1.00 95.00 80 PRO A N 1
ATOM 622 C CA . PRO A 1 80 ? 3.790 -11.815 -8.969 1.00 95.00 80 PRO A CA 1
ATOM 623 C C . PRO A 1 80 ? 3.435 -11.301 -7.573 1.00 95.00 80 PRO A C 1
ATOM 625 O O . PRO A 1 80 ? 4.202 -10.561 -6.952 1.00 95.00 80 PRO A O 1
ATOM 628 N N . TRP A 1 81 ? 2.285 -11.708 -7.040 1.00 95.25 81 TRP A N 1
ATOM 629 C CA . TRP A 1 81 ? 1.779 -11.213 -5.759 1.00 95.25 81 TRP A CA 1
ATOM 630 C C . TRP A 1 81 ? 2.785 -11.395 -4.624 1.00 95.25 81 TRP A C 1
ATOM 632 O O . TRP A 1 81 ? 3.022 -10.462 -3.857 1.00 95.25 81 TRP A O 1
ATOM 642 N N . SER A 1 82 ? 3.412 -12.570 -4.552 1.00 95.19 82 SER A N 1
ATOM 643 C CA . SER A 1 82 ? 4.424 -12.885 -3.541 1.00 95.19 82 SER A CA 1
ATOM 644 C C . SER A 1 82 ? 5.626 -11.948 -3.635 1.00 95.19 82 SER A C 1
ATOM 646 O O . SER A 1 82 ? 6.124 -11.484 -2.612 1.00 95.19 82 SER A O 1
ATOM 648 N N . GLU A 1 83 ? 6.055 -11.615 -4.849 1.00 96.56 83 GLU A N 1
ATOM 649 C CA . GLU A 1 83 ? 7.173 -10.708 -5.080 1.00 96.56 83 GLU A CA 1
ATOM 650 C C . GLU A 1 83 ? 6.803 -9.265 -4.721 1.00 96.56 83 GLU A C 1
ATOM 652 O O . GLU A 1 83 ? 7.564 -8.580 -4.046 1.00 96.56 83 GLU A O 1
ATOM 657 N N . ARG A 1 84 ? 5.579 -8.822 -5.035 1.00 96.56 84 ARG A N 1
ATOM 658 C CA . ARG A 1 84 ? 5.070 -7.511 -4.595 1.00 96.56 84 ARG A CA 1
ATOM 659 C C . ARG A 1 84 ? 5.029 -7.384 -3.074 1.00 96.56 84 ARG A C 1
ATOM 661 O O . ARG A 1 84 ? 5.369 -6.322 -2.557 1.00 96.56 84 ARG A O 1
ATOM 668 N N . VAL A 1 85 ? 4.651 -8.445 -2.356 1.00 95.81 85 VAL A N 1
ATOM 669 C CA . VAL A 1 85 ? 4.694 -8.475 -0.884 1.00 95.81 85 VAL A CA 1
ATOM 670 C C . VAL A 1 85 ? 6.130 -8.367 -0.375 1.00 95.81 85 VAL A C 1
ATOM 672 O O . VAL A 1 85 ? 6.397 -7.502 0.458 1.00 95.81 85 VAL A O 1
ATOM 675 N N . LYS A 1 86 ? 7.066 -9.167 -0.903 1.00 96.00 86 LYS A N 1
ATOM 676 C CA . LYS A 1 86 ? 8.488 -9.095 -0.516 1.00 96.00 86 LYS A CA 1
ATOM 677 C C . LYS A 1 86 ? 9.085 -7.712 -0.770 1.00 96.00 86 LYS A C 1
ATOM 679 O O . LYS A 1 86 ? 9.748 -7.161 0.106 1.00 96.00 86 LYS A O 1
ATOM 684 N N . LEU A 1 87 ? 8.817 -7.127 -1.939 1.00 96.62 87 LEU A N 1
ATOM 685 C CA . LEU A 1 87 ? 9.255 -5.775 -2.286 1.00 96.62 87 LEU A CA 1
ATOM 686 C C . LEU A 1 87 ? 8.716 -4.745 -1.288 1.00 96.62 87 LEU A C 1
ATOM 688 O O . LEU A 1 87 ? 9.454 -3.867 -0.845 1.00 96.62 87 LEU A O 1
ATOM 692 N N . PHE A 1 88 ? 7.447 -4.870 -0.889 1.00 96.25 88 PHE A N 1
ATOM 693 C CA . PHE A 1 88 ? 6.836 -3.970 0.089 1.00 96.25 88 PHE A CA 1
ATOM 694 C C . PHE A 1 88 ? 7.475 -4.145 1.473 1.00 96.25 88 PHE A C 1
ATOM 696 O O . PHE A 1 88 ? 7.839 -3.160 2.107 1.00 96.25 88 PHE A O 1
ATOM 703 N N . GLN A 1 89 ? 7.674 -5.384 1.929 1.00 95.50 89 GLN A N 1
ATOM 704 C CA . GLN A 1 89 ? 8.363 -5.682 3.190 1.00 95.50 89 GLN A CA 1
ATOM 705 C C . GLN A 1 89 ? 9.781 -5.107 3.205 1.00 95.50 89 GLN A C 1
ATOM 707 O O . GLN A 1 89 ? 10.195 -4.506 4.196 1.00 95.50 89 GLN A O 1
ATOM 712 N N . LYS A 1 90 ? 10.518 -5.232 2.095 1.00 95.00 90 LYS A N 1
ATOM 713 C CA . LYS A 1 90 ? 11.862 -4.666 1.980 1.00 95.00 90 LYS A CA 1
ATOM 714 C C . LYS A 1 90 ? 11.843 -3.142 2.023 1.00 95.00 90 LYS A C 1
ATOM 716 O O . LYS A 1 90 ? 12.684 -2.545 2.688 1.00 95.00 90 LYS A O 1
ATOM 721 N N . LEU A 1 91 ? 10.867 -2.521 1.365 1.00 94.50 91 LEU A N 1
ATOM 722 C CA . LEU A 1 91 ? 10.662 -1.079 1.419 1.00 94.50 91 LEU A CA 1
ATOM 723 C C . LEU A 1 91 ? 10.347 -0.607 2.850 1.00 94.50 91 LEU A C 1
ATOM 725 O O . LEU A 1 91 ? 10.962 0.345 3.310 1.00 94.50 91 LEU A O 1
ATOM 729 N N . ILE A 1 92 ? 9.466 -1.299 3.583 1.00 94.12 92 ILE A N 1
ATOM 730 C CA . ILE A 1 92 ? 9.158 -0.993 4.995 1.00 94.12 92 ILE A CA 1
ATOM 731 C C . ILE A 1 92 ? 10.427 -1.023 5.855 1.00 94.12 92 ILE A C 1
ATOM 733 O O . ILE A 1 92 ? 10.643 -0.110 6.649 1.00 94.12 92 ILE A O 1
ATOM 737 N N . GLN A 1 93 ? 11.280 -2.039 5.667 1.00 93.69 93 GLN A N 1
ATOM 738 C CA . GLN A 1 93 ? 12.556 -2.160 6.379 1.00 93.69 93 GLN A CA 1
ATOM 739 C C . GLN A 1 93 ? 13.512 -1.001 6.071 1.00 93.69 93 GLN A C 1
ATOM 741 O O . GLN A 1 93 ? 14.172 -0.504 6.978 1.00 93.69 93 GLN A O 1
ATOM 746 N N . LEU A 1 94 ? 13.609 -0.594 4.802 1.00 91.56 94 LEU A N 1
ATOM 747 C CA . LEU A 1 94 ? 14.510 0.477 4.362 1.00 91.56 94 LEU A CA 1
ATOM 748 C C . LEU A 1 94 ? 14.038 1.867 4.807 1.00 91.56 94 LEU A C 1
ATOM 750 O O . LEU A 1 94 ? 14.866 2.712 5.128 1.00 91.56 94 LEU A O 1
ATOM 754 N N . GLU A 1 95 ? 12.725 2.081 4.844 1.00 88.38 95 GLU A N 1
ATOM 755 C CA . GLU A 1 95 ? 12.088 3.358 5.191 1.00 88.38 95 GLU A CA 1
ATOM 756 C C . GLU A 1 95 ? 11.699 3.450 6.677 1.00 88.38 95 GLU A C 1
ATOM 758 O O . GLU A 1 95 ? 11.020 4.396 7.084 1.00 88.38 95 GLU A O 1
ATOM 763 N N . HIS A 1 96 ? 12.081 2.450 7.483 1.00 84.88 96 HIS A N 1
ATOM 764 C CA . HIS A 1 96 ? 11.789 2.346 8.917 1.00 84.88 96 HIS A CA 1
ATOM 765 C C . HIS A 1 96 ? 10.321 2.627 9.270 1.00 84.88 96 HIS A C 1
ATOM 767 O O . HIS A 1 96 ? 10.006 3.261 10.280 1.00 84.88 96 HIS A O 1
ATOM 773 N N . CYS A 1 97 ? 9.402 2.162 8.424 1.00 79.94 97 CYS A N 1
ATOM 774 C CA . CYS A 1 97 ? 7.984 2.216 8.745 1.00 79.94 97 CYS A CA 1
ATOM 775 C C . CYS A 1 97 ? 7.679 1.154 9.805 1.00 79.94 97 CYS A C 1
ATOM 777 O O . CYS A 1 97 ? 8.295 0.091 9.810 1.00 79.94 97 CYS A O 1
ATOM 779 N N . GLY A 1 98 ? 6.769 1.471 10.730 1.00 83.38 98 GLY A N 1
ATOM 780 C CA . GLY A 1 98 ? 6.369 0.559 11.802 1.00 83.38 98 GLY A CA 1
ATOM 781 C C . GLY A 1 98 ? 5.761 -0.749 11.286 1.00 83.38 98 GLY A C 1
ATOM 782 O O . GLY A 1 98 ? 5.817 -1.075 10.101 1.00 83.38 98 GLY A O 1
ATOM 783 N N . GLU A 1 99 ? 5.154 -1.515 12.186 1.00 90.44 99 GLU A N 1
ATOM 784 C CA . GLU A 1 99 ? 4.549 -2.791 11.814 1.00 90.44 99 GLU A CA 1
ATOM 785 C C . GLU A 1 99 ? 3.420 -2.598 10.784 1.00 90.44 99 GLU A C 1
ATOM 787 O O . GLU A 1 99 ? 2.496 -1.807 10.978 1.00 90.44 99 GLU A O 1
ATOM 792 N N . VAL A 1 100 ? 3.522 -3.319 9.663 1.00 93.75 100 VAL A N 1
ATOM 793 C CA . VAL A 1 100 ? 2.514 -3.356 8.600 1.00 93.75 100 VAL A CA 1
ATOM 794 C C . VAL A 1 100 ? 2.088 -4.799 8.395 1.00 93.75 100 VAL A C 1
ATOM 796 O O . VAL A 1 100 ? 2.915 -5.679 8.149 1.00 93.75 100 VAL A O 1
ATOM 799 N N . HIS A 1 101 ? 0.784 -5.030 8.439 1.00 94.69 101 HIS A N 1
ATOM 800 C CA . HIS A 1 101 ? 0.188 -6.334 8.199 1.00 94.69 101 HIS A CA 1
ATOM 801 C C . HIS A 1 101 ? -0.285 -6.451 6.752 1.00 94.69 101 HIS A C 1
ATOM 803 O O . HIS A 1 101 ? -0.804 -5.498 6.172 1.00 94.69 101 HIS A O 1
ATOM 809 N N . PHE A 1 102 ? -0.148 -7.641 6.174 1.00 93.75 102 PHE A N 1
ATOM 810 C CA . PHE A 1 102 ? -0.606 -7.917 4.817 1.00 93.75 102 PHE A CA 1
ATOM 811 C C . PHE A 1 102 ? -1.921 -8.690 4.841 1.00 93.75 102 PHE A C 1
ATOM 813 O O . PHE A 1 102 ? -2.059 -9.691 5.544 1.00 93.75 102 PHE A O 1
ATOM 820 N N . ASP A 1 103 ? -2.888 -8.230 4.054 1.00 91.06 103 ASP A N 1
ATOM 821 C CA . ASP A 1 103 ? -4.145 -8.937 3.846 1.00 91.06 103 ASP A CA 1
ATOM 822 C C . ASP A 1 103 ? -4.021 -9.934 2.689 1.00 91.06 103 ASP A C 1
ATOM 824 O O . ASP A 1 103 ? -4.167 -9.602 1.509 1.00 91.06 103 ASP A O 1
ATOM 828 N N . GLU A 1 104 ? -3.754 -11.187 3.048 1.00 85.88 104 GLU A N 1
ATOM 829 C CA . GLU A 1 104 ? -3.692 -12.305 2.108 1.00 85.88 104 GLU A CA 1
ATOM 830 C C . GLU A 1 104 ? -5.077 -12.795 1.666 1.00 85.88 104 GLU A C 1
ATOM 832 O O . GLU A 1 104 ? -5.203 -13.436 0.626 1.00 85.88 104 GLU A O 1
ATOM 837 N N . ALA A 1 105 ? -6.151 -12.492 2.397 1.00 82.06 105 ALA A N 1
ATOM 838 C CA . ALA A 1 105 ? -7.492 -12.861 1.950 1.00 82.06 105 ALA A CA 1
ATOM 839 C C . ALA A 1 105 ? -7.897 -12.033 0.718 1.00 82.06 105 ALA A C 1
ATOM 841 O O . ALA A 1 105 ? -8.585 -12.532 -0.179 1.00 82.06 105 ALA A O 1
ATOM 842 N N . TRP A 1 106 ? -7.395 -10.798 0.612 1.00 81.31 106 TRP A N 1
ATOM 843 C CA . TRP A 1 106 ? -7.660 -9.901 -0.513 1.00 81.31 106 TRP A CA 1
ATOM 844 C C . TRP A 1 106 ? -7.259 -10.472 -1.885 1.00 81.31 106 TRP A C 1
ATOM 846 O O . TRP A 1 106 ? -7.957 -10.230 -2.877 1.00 81.31 106 TRP A O 1
ATOM 856 N N . ARG A 1 107 ? -6.177 -11.266 -1.981 1.00 80.56 107 ARG A N 1
ATOM 857 C CA . ARG A 1 107 ? -5.776 -11.904 -3.260 1.00 80.56 107 ARG A CA 1
ATOM 858 C C . ARG A 1 107 ? -6.749 -12.982 -3.727 1.00 80.56 107 ARG A C 1
ATOM 860 O O . ARG A 1 107 ? -6.767 -13.296 -4.908 1.00 80.56 107 ARG A O 1
ATOM 867 N N . HIS A 1 108 ? -7.567 -13.543 -2.845 1.00 80.25 108 HIS A N 1
ATOM 868 C CA . HIS A 1 108 ? -8.531 -14.579 -3.217 1.00 80.25 108 HIS A CA 1
ATOM 869 C C . HIS A 1 108 ? -9.906 -14.010 -3.575 1.00 80.25 108 HIS A C 1
ATOM 871 O O . HIS A 1 108 ? -10.800 -14.749 -3.995 1.00 80.25 108 HIS A O 1
ATOM 877 N N . PHE A 1 109 ? -10.087 -12.696 -3.440 1.00 72.38 109 PHE A N 1
ATOM 878 C CA . PHE A 1 109 ? -11.374 -12.074 -3.674 1.00 72.38 109 PHE A CA 1
ATOM 879 C C . PHE A 1 109 ? -11.675 -11.896 -5.167 1.00 72.38 109 PHE A C 1
ATOM 881 O O . PHE A 1 109 ? -10.938 -11.224 -5.890 1.00 72.38 109 PHE A O 1
ATOM 888 N N . ARG A 1 110 ? -12.799 -12.470 -5.617 1.00 70.44 110 ARG A N 1
ATOM 889 C CA . ARG A 1 110 ? -13.222 -12.488 -7.030 1.00 70.44 110 ARG A CA 1
ATOM 890 C C . ARG A 1 110 ? -14.345 -11.503 -7.390 1.00 70.44 110 ARG A C 1
ATOM 892 O O . ARG A 1 110 ? -14.712 -11.439 -8.555 1.00 70.44 110 ARG A O 1
ATOM 899 N N . GLY A 1 111 ? -14.894 -10.764 -6.425 1.00 70.12 111 GLY A N 1
ATOM 900 C CA . GLY A 1 111 ? -15.975 -9.797 -6.654 1.00 70.12 111 GLY A CA 1
ATOM 901 C C . GLY A 1 111 ? -15.519 -8.354 -6.906 1.00 70.12 111 GLY A C 1
ATOM 902 O O . GLY A 1 111 ? -14.326 -8.036 -6.882 1.00 70.12 111 GLY A O 1
ATOM 903 N N . GLU A 1 112 ? -16.508 -7.485 -7.118 1.00 75.44 112 GLU A N 1
ATOM 904 C CA . GLU A 1 112 ? -16.334 -6.048 -7.356 1.00 75.44 112 GLU A CA 1
ATOM 905 C C . GLU A 1 112 ? -15.723 -5.308 -6.159 1.00 75.44 112 GLU A C 1
ATOM 907 O O . GLU A 1 112 ? -15.834 -5.736 -5.009 1.00 75.44 112 GLU A O 1
ATOM 912 N N . ALA A 1 113 ? -15.102 -4.151 -6.410 1.00 71.19 113 ALA A N 1
ATOM 913 C CA . ALA A 1 113 ? -14.468 -3.344 -5.362 1.00 71.19 113 ALA A CA 1
ATOM 914 C C . ALA A 1 113 ? -15.438 -2.954 -4.229 1.00 71.19 113 ALA A C 1
ATOM 916 O O . ALA A 1 113 ? -15.067 -2.998 -3.056 1.00 71.19 113 ALA A O 1
ATOM 917 N N . THR A 1 114 ? -16.688 -2.643 -4.577 1.00 76.38 114 THR A N 1
ATOM 918 C CA . THR A 1 114 ? -17.778 -2.337 -3.635 1.00 76.38 114 THR A CA 1
ATOM 919 C C . THR A 1 114 ? -18.121 -3.530 -2.747 1.00 76.38 114 THR A C 1
ATOM 921 O O . THR A 1 114 ? -18.301 -3.378 -1.539 1.00 76.38 114 THR A O 1
ATOM 924 N N . GLN A 1 115 ? -18.143 -4.733 -3.325 1.00 80.94 115 GLN A N 1
ATOM 925 C CA . GLN A 1 115 ? -18.386 -5.968 -2.590 1.00 80.94 115 GLN A CA 1
ATOM 926 C C . GLN A 1 115 ? -17.261 -6.236 -1.589 1.00 80.94 115 GLN A C 1
ATOM 928 O O . GLN A 1 115 ? -17.531 -6.572 -0.437 1.00 80.94 115 GLN A O 1
ATOM 933 N N . ILE A 1 116 ? -16.008 -6.025 -2.002 1.00 77.38 116 ILE A N 1
ATOM 934 C CA . ILE A 1 116 ? -14.876 -6.204 -1.097 1.00 77.38 116 ILE A CA 1
ATOM 935 C C . ILE A 1 116 ? -14.949 -5.220 0.061 1.00 77.38 116 ILE A C 1
ATOM 937 O O . ILE A 1 116 ? -14.758 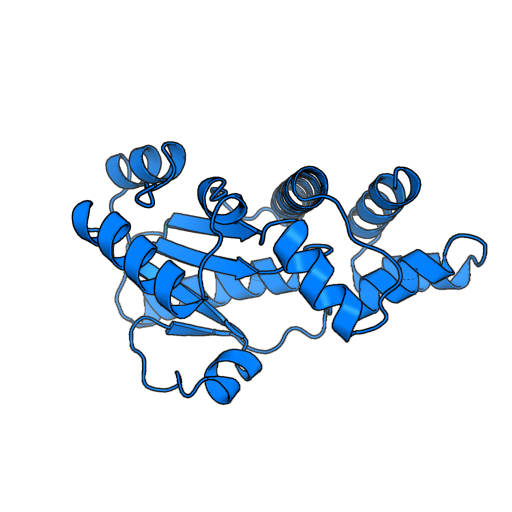-5.619 1.209 1.00 77.38 116 ILE A O 1
ATOM 941 N N . ARG A 1 117 ? -15.239 -3.946 -0.232 1.00 82.31 117 ARG A N 1
ATOM 942 C CA . ARG A 1 117 ? -15.390 -2.907 0.786 1.00 82.31 117 ARG A CA 1
ATOM 943 C C . ARG A 1 117 ? -16.416 -3.328 1.834 1.00 82.31 117 ARG A C 1
ATOM 945 O O . ARG A 1 117 ? -16.081 -3.384 3.008 1.00 82.31 117 ARG A O 1
ATOM 952 N N . ARG A 1 118 ? -17.611 -3.734 1.404 1.00 86.31 118 ARG A N 1
ATOM 953 C CA . ARG A 1 118 ? -18.677 -4.189 2.307 1.00 86.31 118 ARG A CA 1
ATOM 954 C C . ARG A 1 118 ? -18.255 -5.372 3.179 1.00 86.31 118 ARG A C 1
ATOM 956 O O . ARG A 1 118 ? -18.561 -5.395 4.368 1.00 86.31 118 ARG A O 1
ATOM 963 N N . ASP A 1 119 ? -17.582 -6.358 2.594 1.00 87.44 119 ASP A N 1
ATOM 964 C CA . ASP A 1 119 ? -17.225 -7.588 3.305 1.00 87.44 119 ASP A CA 1
ATOM 965 C C . ASP A 1 119 ? -16.086 -7.358 4.305 1.00 87.44 119 ASP A C 1
ATOM 967 O O . ASP A 1 119 ? -16.112 -7.893 5.414 1.00 87.44 119 ASP A O 1
ATOM 971 N N . THR A 1 120 ? -15.123 -6.509 3.943 1.00 87.94 120 THR A N 1
ATOM 972 C CA . THR A 1 120 ? -14.063 -6.066 4.856 1.00 87.94 120 THR A CA 1
ATOM 973 C C . THR A 1 120 ? -14.634 -5.177 5.965 1.00 87.94 120 THR A C 1
ATOM 975 O O . THR A 1 120 ? -14.389 -5.475 7.129 1.00 87.94 120 THR A O 1
ATOM 978 N N . ASP A 1 121 ? -15.471 -4.180 5.655 1.00 88.88 121 ASP A N 1
ATOM 979 C CA . ASP A 1 121 ? -16.115 -3.312 6.658 1.00 88.88 121 ASP A CA 1
ATOM 980 C C . ASP A 1 121 ? -16.934 -4.138 7.663 1.00 88.88 121 ASP A C 1
ATOM 982 O O . ASP A 1 121 ? -16.824 -3.941 8.872 1.00 88.88 121 ASP A O 1
ATOM 986 N N . ARG A 1 122 ? -17.691 -5.138 7.187 1.00 90.44 122 ARG A N 1
ATOM 987 C CA . ARG A 1 122 ? -18.439 -6.061 8.052 1.00 90.44 122 ARG A CA 1
ATOM 988 C C . ARG A 1 122 ? -17.521 -6.868 8.969 1.00 90.44 122 ARG A C 1
ATOM 990 O O . ARG A 1 122 ? -17.815 -6.997 10.153 1.00 90.44 122 ARG A O 1
ATOM 997 N N . ALA A 1 123 ? -16.447 -7.447 8.436 1.00 90.38 123 ALA A N 1
ATOM 998 C CA . ALA A 1 123 ? -15.570 -8.315 9.217 1.00 90.38 123 ALA A CA 1
ATOM 999 C C . ALA A 1 123 ? -14.744 -7.537 10.251 1.00 90.38 123 ALA A C 1
ATOM 1001 O O . ALA A 1 123 ? -14.604 -7.995 11.380 1.00 90.38 123 ALA A O 1
ATOM 1002 N N . PHE A 1 124 ? -14.242 -6.353 9.891 1.00 91.38 124 PHE A N 1
ATOM 1003 C CA . PHE A 1 124 ? -13.573 -5.454 10.833 1.00 91.38 124 PHE A CA 1
ATOM 1004 C C . PHE A 1 124 ? -14.559 -4.887 11.864 1.00 91.38 124 PHE A C 1
ATOM 1006 O O . PHE A 1 124 ? -14.256 -4.881 13.055 1.00 91.38 124 PHE A O 1
ATOM 1013 N N . GLY A 1 125 ? -15.769 -4.509 11.444 1.00 90.25 125 GLY A N 1
ATOM 1014 C CA . GLY A 1 125 ? -16.824 -4.047 12.348 1.00 90.25 125 GLY A CA 1
ATOM 1015 C C . GLY A 1 125 ? -17.258 -5.110 13.362 1.00 90.25 125 GLY A C 1
ATOM 1016 O O . GLY A 1 125 ? -17.486 -4.786 14.523 1.00 90.25 125 GLY A O 1
ATOM 1017 N N . ALA A 1 126 ? -17.282 -6.392 12.977 1.00 90.88 126 ALA A N 1
ATOM 1018 C CA . ALA A 1 126 ? -17.551 -7.503 13.896 1.00 90.88 126 ALA A CA 1
ATOM 1019 C C . ALA A 1 126 ? -16.472 -7.679 14.984 1.00 90.88 126 ALA A C 1
ATOM 1021 O O . ALA A 1 126 ? -16.742 -8.290 16.016 1.00 90.88 126 ALA A O 1
ATOM 1022 N N . LEU A 1 127 ? -15.267 -7.138 14.776 1.00 89.31 127 LEU A N 1
ATOM 1023 C CA . LEU A 1 127 ? -14.210 -7.065 15.790 1.00 89.31 127 LEU A CA 1
ATOM 1024 C C . LEU A 1 127 ? -14.274 -5.777 16.627 1.00 89.31 127 LEU A C 1
ATOM 1026 O O . LEU A 1 127 ? -13.463 -5.609 17.532 1.00 89.31 127 LEU A O 1
ATOM 1030 N N . GLY A 1 128 ? -15.200 -4.860 16.327 1.00 89.75 128 GLY A N 1
ATOM 1031 C CA . GLY A 1 128 ? -15.236 -3.521 16.916 1.00 89.75 128 GLY A CA 1
ATOM 1032 C C . GLY A 1 128 ? -14.171 -2.572 16.352 1.00 89.75 128 GLY A C 1
ATOM 1033 O O . GLY A 1 128 ? -13.910 -1.529 16.946 1.00 89.75 128 GLY A O 1
ATOM 1034 N N . CYS A 1 129 ? -13.539 -2.912 15.223 1.00 89.31 129 CYS A N 1
ATOM 1035 C CA . CYS A 1 129 ? -12.524 -2.072 14.592 1.00 89.31 129 CYS A CA 1
ATOM 1036 C C . CYS A 1 129 ? -13.166 -0.996 13.706 1.00 89.31 129 CYS A C 1
ATOM 1038 O O . CYS A 1 129 ? -14.004 -1.296 12.854 1.00 89.31 129 CYS A O 1
ATOM 1040 N N . GLN A 1 130 ? -12.686 0.242 13.821 1.00 90.75 130 GLN A N 1
ATOM 1041 C CA . GLN A 1 130 ? -12.946 1.289 12.834 1.00 90.75 130 GLN A CA 1
ATOM 1042 C C . GLN A 1 130 ? -11.937 1.169 11.692 1.00 90.75 130 GLN A C 1
ATOM 1044 O O . GLN A 1 130 ? -10.732 1.230 11.930 1.00 90.75 130 GLN A O 1
ATOM 1049 N N . ILE A 1 131 ? -12.415 0.999 10.461 1.00 93.81 131 ILE A N 1
ATOM 1050 C CA . ILE A 1 131 ? -11.567 0.891 9.272 1.00 93.81 131 ILE A CA 1
ATOM 1051 C C . ILE A 1 131 ? -11.599 2.192 8.475 1.00 93.81 131 ILE A C 1
ATOM 1053 O O . ILE A 1 131 ? -12.660 2.683 8.100 1.00 93.81 131 ILE A O 1
ATOM 1057 N N . PHE A 1 132 ? -10.417 2.719 8.181 1.00 95.44 132 PHE A N 1
ATOM 1058 C CA . PHE A 1 132 ? -10.221 3.897 7.354 1.00 95.44 132 PHE A CA 1
ATOM 1059 C C . PHE A 1 132 ? -9.457 3.515 6.091 1.00 95.44 132 PHE A C 1
ATOM 1061 O O . PHE A 1 132 ? -8.354 2.963 6.143 1.00 95.44 132 PHE A O 1
ATOM 1068 N N . ARG A 1 133 ? -10.047 3.793 4.931 1.00 95.25 133 ARG A N 1
ATOM 1069 C CA . ARG A 1 133 ? -9.449 3.514 3.624 1.00 95.25 133 ARG A CA 1
ATOM 1070 C C . ARG A 1 133 ? -8.464 4.609 3.276 1.00 95.25 133 ARG A C 1
ATOM 1072 O O . ARG A 1 133 ? -8.830 5.777 3.244 1.00 95.25 133 ARG A O 1
ATOM 1079 N N . VAL A 1 134 ? -7.241 4.221 2.947 1.00 96.62 134 VAL A N 1
ATOM 1080 C CA . VAL A 1 134 ? -6.228 5.155 2.454 1.00 96.62 134 VAL A CA 1
ATOM 1081 C C . VAL A 1 134 ? -6.287 5.169 0.933 1.00 96.62 134 VAL A C 1
ATOM 1083 O O . VAL A 1 134 ? -6.095 4.129 0.296 1.00 96.62 134 VAL A O 1
ATOM 1086 N N . MET A 1 135 ? -6.591 6.326 0.345 1.00 94.44 135 MET A N 1
ATOM 1087 C CA . MET A 1 135 ? -6.780 6.474 -1.101 1.00 94.44 135 MET A CA 1
ATOM 1088 C C . MET A 1 135 ? -6.122 7.754 -1.618 1.00 94.44 135 MET A C 1
ATOM 1090 O O . MET A 1 135 ? -6.113 8.775 -0.942 1.00 94.44 135 MET A O 1
ATOM 1094 N N . GLY A 1 136 ? -5.582 7.707 -2.838 1.00 92.56 136 GLY A N 1
ATOM 1095 C CA . GLY A 1 136 ? -5.107 8.911 -3.521 1.00 92.56 136 GLY A CA 1
ATOM 1096 C C . GLY A 1 136 ? -6.265 9.844 -3.879 1.00 92.56 136 GLY A C 1
ATOM 1097 O O . GLY A 1 136 ? -7.347 9.371 -4.226 1.00 92.56 136 GLY A O 1
ATOM 1098 N N . GLU A 1 137 ? -6.034 11.156 -3.824 1.00 92.69 137 GLU A N 1
ATOM 1099 C CA . GLU A 1 137 ? -7.018 12.197 -4.179 1.00 92.69 137 GLU A CA 1
ATOM 1100 C C . GLU A 1 137 ? -7.651 12.013 -5.567 1.00 92.69 137 GLU A C 1
ATOM 1102 O O . GLU A 1 137 ? -8.816 12.347 -5.774 1.00 92.69 137 GLU A O 1
ATOM 1107 N N . ASP A 1 138 ? -6.893 11.483 -6.530 1.00 88.75 138 ASP A N 1
ATOM 1108 C CA . ASP A 1 138 ? -7.395 11.127 -7.858 1.00 88.75 138 ASP A CA 1
ATOM 1109 C C . ASP A 1 138 ? -8.510 10.083 -7.754 1.00 88.75 138 ASP A C 1
ATOM 1111 O O . ASP A 1 138 ? -9.607 10.284 -8.263 1.00 88.75 138 ASP A O 1
ATOM 1115 N N . ARG A 1 139 ? -8.268 9.011 -6.995 1.00 89.00 139 ARG A N 1
ATOM 1116 C CA . ARG A 1 139 ? -9.237 7.933 -6.790 1.00 89.00 139 ARG A CA 1
ATOM 1117 C C . ARG A 1 139 ? -10.426 8.339 -5.942 1.00 89.00 139 ARG A C 1
ATOM 1119 O O . ARG A 1 139 ? -11.507 7.816 -6.179 1.00 89.00 139 ARG A O 1
ATOM 1126 N N . VAL A 1 140 ? -10.237 9.209 -4.954 1.00 92.25 140 VAL A N 1
ATOM 1127 C CA . VAL A 1 140 ? -11.350 9.725 -4.146 1.00 92.25 140 VAL A CA 1
ATOM 1128 C C . VAL A 1 140 ? -12.337 10.465 -5.049 1.00 92.25 140 VAL A C 1
ATOM 1130 O O . VAL A 1 140 ? -13.514 10.118 -5.063 1.00 92.25 140 VAL A O 1
ATOM 1133 N N . ARG A 1 141 ? -11.836 11.384 -5.881 1.00 92.88 141 ARG A N 1
ATOM 1134 C CA . ARG A 1 141 ? -12.641 12.167 -6.827 1.00 92.88 141 ARG A CA 1
ATOM 1135 C C . ARG A 1 141 ? -13.266 11.331 -7.940 1.00 92.88 141 ARG A C 1
ATOM 1137 O O . ARG A 1 141 ? -14.451 11.469 -8.214 1.00 92.88 141 ARG A O 1
ATOM 1144 N N . ASP A 1 142 ? -12.503 10.421 -8.547 1.00 90.56 142 ASP A N 1
ATOM 1145 C CA . ASP A 1 142 ? -13.008 9.536 -9.610 1.00 90.56 142 ASP A CA 1
ATOM 1146 C C . ASP A 1 142 ? -14.182 8.654 -9.144 1.00 90.56 142 ASP A C 1
ATOM 1148 O O . ASP A 1 142 ? -14.938 8.128 -9.964 1.00 90.56 142 ASP A O 1
ATOM 1152 N N . HIS A 1 143 ? -14.318 8.451 -7.830 1.00 88.44 143 HIS A N 1
ATOM 1153 C CA . HIS A 1 143 ? -15.339 7.603 -7.225 1.00 88.44 143 HIS A CA 1
ATOM 1154 C C . HIS A 1 143 ? -16.362 8.365 -6.367 1.00 88.44 143 HIS A C 1
ATOM 1156 O O . HIS A 1 143 ? -17.228 7.707 -5.791 1.00 88.44 143 HIS A O 1
ATOM 1162 N N . GLY A 1 144 ? -16.298 9.700 -6.292 1.00 92.75 144 GLY A N 1
ATOM 1163 C CA . GLY A 1 144 ? -17.242 10.509 -5.511 1.00 92.75 144 GLY A CA 1
ATOM 1164 C C . GLY A 1 144 ? -17.195 10.216 -4.005 1.00 92.75 144 GLY A C 1
ATOM 1165 O O . GLY A 1 144 ? -18.239 10.033 -3.382 1.00 92.75 144 GLY A O 1
ATOM 1166 N N . LEU A 1 145 ? -15.994 10.042 -3.443 1.00 92.31 145 LEU A N 1
ATOM 1167 C CA . LEU A 1 145 ? -15.767 9.639 -2.046 1.00 92.31 145 LEU A CA 1
ATOM 1168 C C . LEU A 1 145 ? -15.285 10.790 -1.145 1.00 92.31 145 LEU A C 1
ATOM 1170 O O . LEU A 1 145 ? -14.784 10.536 -0.052 1.00 92.31 145 LEU A O 1
ATOM 1174 N N . GLU A 1 146 ? -15.387 12.037 -1.598 1.00 94.12 146 GLU A N 1
ATOM 1175 C CA . GLU A 1 146 ? -14.872 13.225 -0.907 1.00 94.12 146 GLU A CA 1
ATOM 1176 C C . GLU A 1 146 ? -15.493 13.421 0.481 1.00 94.12 146 GLU A C 1
ATOM 1178 O O . GLU A 1 146 ? -14.787 13.774 1.425 1.00 94.12 146 GLU A O 1
ATOM 1183 N N . ASP A 1 147 ? -16.788 13.130 0.611 1.00 93.44 147 ASP A N 1
ATOM 1184 C CA . ASP A 1 147 ? -17.552 13.307 1.850 1.00 93.44 147 ASP A CA 1
ATOM 1185 C C . ASP A 1 147 ? -17.602 12.034 2.717 1.00 93.44 147 ASP A C 1
ATOM 1187 O O . ASP A 1 147 ? -18.284 11.996 3.743 1.00 93.44 147 ASP A O 1
ATOM 1191 N N . ASP A 1 148 ? -16.904 10.963 2.323 1.00 93.06 148 ASP A N 1
ATOM 1192 C CA . ASP A 1 148 ? -16.918 9.697 3.053 1.00 93.06 148 ASP A CA 1
ATOM 1193 C C . ASP A 1 148 ? -16.012 9.774 4.299 1.00 93.06 148 ASP A C 1
ATOM 1195 O O . ASP A 1 148 ? -14.782 9.818 4.175 1.00 93.06 148 ASP A O 1
ATOM 1199 N N . PRO A 1 149 ? -16.567 9.738 5.528 1.00 92.25 149 PRO A N 1
ATOM 1200 C CA . PRO A 1 149 ? -15.777 9.926 6.744 1.00 92.25 149 PRO A CA 1
ATOM 1201 C C . PRO A 1 149 ? -14.783 8.783 6.991 1.00 92.25 149 PRO A C 1
ATOM 1203 O O . PRO A 1 149 ? -13.817 8.958 7.741 1.00 92.25 149 PRO A O 1
ATOM 1206 N N . TRP A 1 150 ? -14.984 7.630 6.347 1.00 93.44 150 TRP A N 1
ATOM 1207 C CA . TRP A 1 150 ? -14.123 6.452 6.447 1.00 93.44 150 TRP A CA 1
ATOM 1208 C C . TRP A 1 150 ? -13.043 6.415 5.363 1.00 93.44 150 TRP A C 1
ATOM 1210 O O . TRP A 1 150 ? -12.279 5.452 5.290 1.00 93.44 150 TRP A O 1
ATOM 1220 N N . VAL A 1 151 ? -12.955 7.447 4.521 1.00 95.12 151 VAL A N 1
ATOM 1221 C CA . VAL A 1 151 ? -11.909 7.598 3.509 1.00 95.12 151 VAL A CA 1
ATOM 1222 C C . VAL A 1 151 ? -10.943 8.701 3.938 1.00 95.12 151 VAL A C 1
ATOM 1224 O O . VAL A 1 151 ? -11.319 9.799 4.349 1.00 95.12 151 VAL A O 1
ATOM 1227 N N . LEU A 1 152 ? -9.655 8.380 3.867 1.00 96.56 152 LEU A N 1
ATOM 1228 C CA . LEU A 1 152 ? -8.550 9.297 4.097 1.00 96.56 152 LEU A CA 1
ATOM 1229 C C . LEU A 1 152 ? -7.877 9.546 2.756 1.00 96.56 152 LEU A C 1
ATOM 1231 O O . LEU A 1 152 ? -7.160 8.690 2.227 1.00 96.56 152 LEU A O 1
ATOM 1235 N N . SER A 1 153 ? -8.164 10.721 2.207 1.00 96.00 153 SER A N 1
ATOM 1236 C CA . SER A 1 153 ? -7.563 11.194 0.970 1.00 96.00 153 SER A CA 1
ATOM 1237 C C . SER A 1 153 ? -6.110 11.581 1.224 1.00 96.00 153 SER A C 1
ATOM 1239 O O . SER A 1 153 ? -5.810 12.317 2.165 1.00 96.00 153 SER A O 1
ATOM 1241 N N . THR A 1 154 ? -5.194 11.073 0.408 1.00 94.38 154 THR A N 1
ATOM 1242 C CA . THR A 1 154 ? -3.763 11.368 0.516 1.00 94.38 154 THR A CA 1
ATOM 1243 C C . THR A 1 154 ? -3.264 12.073 -0.740 1.00 94.38 154 THR A C 1
ATOM 1245 O O . THR A 1 154 ? -3.633 11.643 -1.843 1.00 94.38 154 THR A O 1
ATOM 1248 N N . PRO A 1 155 ? -2.379 13.078 -0.601 1.00 90.00 155 PRO A N 1
ATOM 1249 C CA . PRO A 1 155 ? -1.811 13.786 -1.738 1.00 90.00 155 PRO A CA 1
ATOM 1250 C C . PRO A 1 155 ? -1.156 12.845 -2.742 1.00 90.00 155 PRO A C 1
ATOM 1252 O O . PRO A 1 155 ? -0.541 11.833 -2.384 1.00 90.00 155 PRO A O 1
ATOM 1255 N N . ARG A 1 156 ? -1.241 13.204 -4.023 1.00 84.06 156 ARG A N 1
ATOM 1256 C CA . ARG A 1 156 ? -0.601 12.429 -5.086 1.00 84.06 156 ARG A CA 1
ATOM 1257 C C . ARG A 1 156 ? 0.919 12.422 -4.902 1.00 84.06 156 ARG A C 1
ATOM 1259 O O . ARG A 1 156 ? 1.568 13.466 -4.905 1.00 84.06 156 ARG A O 1
ATOM 1266 N N . SER A 1 157 ? 1.503 11.227 -4.809 1.00 85.81 157 SER A N 1
ATOM 1267 C CA . SER A 1 157 ? 2.958 11.080 -4.814 1.00 85.81 157 SER A CA 1
ATOM 1268 C C . SER A 1 157 ? 3.539 11.463 -6.178 1.00 85.81 157 SER A C 1
ATOM 1270 O O . SER A 1 157 ? 2.976 11.129 -7.222 1.00 85.81 157 SER A O 1
ATOM 1272 N N . LYS A 1 158 ? 4.708 12.116 -6.168 1.00 86.06 158 LYS A N 1
ATOM 1273 C CA . LYS A 1 158 ? 5.523 12.319 -7.377 1.00 86.06 158 LYS A CA 1
ATOM 1274 C C . LYS A 1 158 ? 6.074 10.994 -7.924 1.00 86.06 158 LYS A C 1
ATOM 1276 O O . LYS A 1 158 ? 6.383 10.901 -9.106 1.00 86.06 158 LYS A O 1
ATOM 1281 N N . LEU A 1 159 ? 6.164 9.963 -7.077 1.00 89.44 159 LEU A N 1
ATOM 1282 C CA . LEU A 1 159 ? 6.556 8.615 -7.473 1.00 89.44 159 LEU A CA 1
ATOM 1283 C C . LEU A 1 159 ? 5.364 7.875 -8.077 1.00 89.44 159 LEU A C 1
ATOM 1285 O O . LEU A 1 159 ? 4.278 7.846 -7.497 1.00 89.44 159 LEU A O 1
ATOM 1289 N N . SER A 1 160 ? 5.587 7.225 -9.219 1.00 90.69 160 SER A N 1
ATOM 1290 C CA . SER A 1 160 ? 4.583 6.371 -9.849 1.00 90.69 160 SER A CA 1
ATOM 1291 C C . SER A 1 160 ? 5.149 4.986 -10.126 1.00 90.69 160 SER A C 1
ATOM 1293 O O . SER A 1 160 ? 6.242 4.844 -10.675 1.00 90.69 160 SER A O 1
ATOM 1295 N N . SER A 1 161 ? 4.375 3.945 -9.806 1.00 92.88 161 SER A N 1
ATOM 1296 C CA . SER A 1 161 ? 4.778 2.573 -10.128 1.00 92.88 161 SER A CA 1
ATOM 1297 C C . SER A 1 161 ? 4.959 2.384 -11.638 1.00 92.88 161 SER A C 1
ATOM 1299 O O . SER A 1 161 ? 5.810 1.612 -12.052 1.00 92.88 161 SER A O 1
ATOM 1301 N N . THR A 1 162 ? 4.187 3.098 -12.467 1.00 90.81 162 THR A N 1
ATOM 1302 C CA . THR A 1 162 ? 4.335 3.069 -13.931 1.00 90.81 162 THR A CA 1
ATOM 1303 C C . THR A 1 162 ? 5.674 3.645 -14.387 1.00 90.81 162 THR A C 1
ATOM 1305 O O . THR A 1 162 ? 6.327 3.026 -15.217 1.00 90.81 162 THR A O 1
ATOM 1308 N N . GLY A 1 163 ? 6.118 4.776 -13.828 1.00 91.38 163 GLY A N 1
ATOM 1309 C CA . GLY A 1 163 ? 7.441 5.333 -14.127 1.00 91.38 163 GLY A CA 1
ATOM 1310 C C . GLY A 1 163 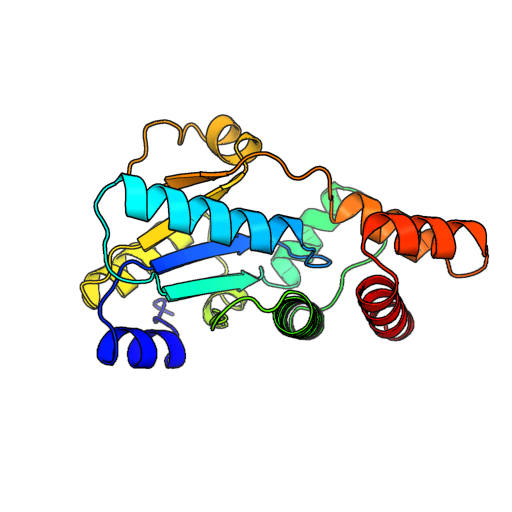? 8.566 4.372 -13.743 1.00 91.38 163 GLY A C 1
ATOM 1311 O O . GLY A 1 163 ? 9.442 4.105 -14.554 1.00 91.38 163 GLY A O 1
ATOM 1312 N N . ILE A 1 164 ? 8.473 3.757 -12.559 1.00 93.88 164 ILE A N 1
ATOM 1313 C CA . ILE A 1 164 ? 9.453 2.757 -12.106 1.00 93.88 164 ILE A CA 1
ATOM 1314 C C . ILE A 1 164 ? 9.497 1.550 -13.052 1.00 93.88 164 ILE A C 1
ATOM 1316 O O . ILE A 1 164 ? 10.578 1.117 -13.434 1.00 93.88 164 ILE A O 1
ATOM 1320 N N . ARG A 1 165 ? 8.338 1.015 -13.467 1.00 92.94 165 ARG A N 1
ATOM 1321 C CA . ARG A 1 165 ? 8.295 -0.104 -14.423 1.00 92.94 165 ARG A CA 1
ATOM 1322 C C . ARG A 1 165 ? 8.931 0.252 -15.763 1.00 92.94 165 ARG A C 1
ATOM 1324 O O . ARG A 1 165 ? 9.642 -0.576 -16.312 1.00 92.94 165 ARG A O 1
ATOM 1331 N N . LYS A 1 166 ? 8.705 1.465 -16.274 1.00 90.69 166 LYS A N 1
ATOM 1332 C CA . LYS A 1 166 ? 9.329 1.914 -17.527 1.00 90.69 166 LYS A CA 1
ATOM 1333 C C . LYS A 1 166 ? 10.852 1.905 -17.429 1.00 90.69 166 LYS A C 1
ATOM 1335 O O . LYS A 1 166 ? 11.490 1.331 -18.298 1.00 90.69 166 LYS A O 1
ATOM 1340 N N . LEU A 1 167 ? 11.411 2.457 -16.352 1.00 92.19 167 LEU A N 1
ATOM 1341 C CA . LEU A 1 167 ? 12.862 2.462 -16.135 1.00 92.19 167 LEU A CA 1
ATOM 1342 C C . LEU A 1 167 ? 13.432 1.043 -15.999 1.00 92.19 167 LEU A C 1
ATOM 1344 O O . LEU A 1 167 ? 14.472 0.744 -16.570 1.00 92.19 167 LEU A O 1
ATOM 1348 N N . LEU A 1 168 ? 12.725 0.143 -15.306 1.00 91.38 168 LEU A N 1
ATOM 1349 C CA . LEU A 1 168 ? 13.135 -1.263 -15.195 1.00 91.38 168 LEU A CA 1
ATOM 1350 C C . LEU A 1 168 ? 13.131 -1.983 -16.549 1.00 91.38 168 LEU A C 1
ATOM 1352 O O . LEU A 1 168 ? 14.064 -2.716 -16.841 1.00 91.38 168 LEU A O 1
ATOM 1356 N N . ALA A 1 169 ? 12.114 -1.752 -17.383 1.00 88.81 169 ALA A N 1
ATOM 1357 C CA . ALA A 1 169 ? 12.018 -2.375 -18.702 1.00 88.81 169 ALA A CA 1
ATOM 1358 C C . ALA A 1 169 ? 13.070 -1.858 -19.702 1.00 88.81 169 ALA A C 1
ATOM 1360 O O . ALA A 1 169 ? 13.400 -2.570 -20.644 1.00 88.81 169 ALA A O 1
ATOM 1361 N N . LEU A 1 170 ? 13.570 -0.631 -19.518 1.00 84.25 170 LEU A N 1
ATOM 1362 C CA . LEU A 1 170 ? 14.619 -0.033 -20.354 1.00 84.25 170 LEU A CA 1
ATOM 1363 C C . LEU A 1 170 ? 16.039 -0.385 -19.869 1.00 84.25 170 LEU A C 1
ATOM 1365 O O . LEU A 1 170 ? 16.966 -0.445 -20.671 1.00 84.25 170 LEU A O 1
ATOM 1369 N N . GLY A 1 171 ? 16.209 -0.652 -18.570 1.00 67.56 171 GLY A N 1
ATOM 1370 C CA . GLY A 1 171 ? 17.510 -0.860 -17.924 1.00 67.56 171 GLY A CA 1
ATOM 1371 C C . GLY A 1 171 ? 18.224 -2.183 -18.214 1.00 67.56 171 GLY A C 1
ATOM 1372 O O . GLY A 1 171 ? 19.326 -2.374 -17.709 1.00 67.56 171 GLY A O 1
ATOM 1373 N N . ASP A 1 172 ? 17.662 -3.075 -19.033 1.00 61.41 172 ASP A N 1
ATOM 1374 C CA . ASP A 1 172 ? 18.284 -4.370 -19.369 1.00 61.41 172 ASP A CA 1
ATOM 1375 C C . ASP A 1 172 ? 19.439 -4.252 -20.398 1.00 61.41 172 ASP A C 1
ATOM 1377 O O . ASP A 1 172 ? 19.991 -5.250 -20.857 1.00 61.41 172 ASP A O 1
ATOM 1381 N N . GLY A 1 173 ? 19.840 -3.023 -20.760 1.00 53.84 173 GLY A N 1
ATOM 1382 C CA . GLY A 1 173 ? 20.966 -2.766 -21.669 1.00 53.84 173 GLY A CA 1
ATOM 1383 C C . GLY A 1 173 ? 21.516 -1.333 -21.706 1.00 53.84 173 GLY A C 1
ATOM 1384 O O . GLY A 1 173 ? 22.489 -1.098 -22.418 1.00 53.84 173 GLY A O 1
ATOM 1385 N N . ASP A 1 174 ? 20.938 -0.391 -20.952 1.00 61.19 174 ASP A N 1
ATOM 1386 C CA . ASP A 1 174 ? 21.303 1.030 -20.984 1.00 61.19 174 ASP A CA 1
ATOM 1387 C C . ASP A 1 174 ? 21.595 1.561 -19.569 1.00 61.19 174 ASP A C 1
ATOM 1389 O O . ASP A 1 174 ? 20.723 1.574 -18.694 1.00 61.19 174 ASP A O 1
ATOM 1393 N N . GLY A 1 175 ? 22.844 1.971 -19.328 1.00 69.19 175 GLY A N 1
ATOM 1394 C CA . GLY A 1 175 ? 23.307 2.458 -18.024 1.00 69.19 175 GLY A CA 1
ATOM 1395 C C . GLY A 1 175 ? 22.556 3.702 -17.538 1.00 69.19 175 GLY A C 1
ATOM 1396 O O . GLY A 1 175 ? 22.400 3.880 -16.330 1.00 69.19 175 GLY A O 1
ATOM 1397 N N . GLU A 1 176 ? 22.013 4.508 -18.456 1.00 77.44 176 GLU A N 1
ATOM 1398 C CA . GLU A 1 176 ? 21.259 5.726 -18.127 1.00 77.44 176 GLU A CA 1
ATOM 1399 C C . GLU A 1 176 ? 19.973 5.415 -17.343 1.00 77.44 176 GLU A C 1
ATOM 1401 O O . GLU A 1 176 ? 19.652 6.084 -16.360 1.00 77.44 176 GLU A O 1
ATOM 1406 N N . SER A 1 177 ? 19.276 4.327 -17.686 1.00 82.62 177 SER A N 1
ATOM 1407 C CA . SER A 1 177 ? 18.030 3.934 -17.010 1.00 82.62 177 SER A CA 1
ATOM 1408 C C . SER A 1 177 ? 18.254 3.487 -15.559 1.00 82.62 177 SER A C 1
ATOM 1410 O O . SER A 1 177 ? 17.394 3.692 -14.694 1.00 82.62 177 SER A O 1
ATOM 1412 N N . ALA A 1 178 ? 19.413 2.890 -15.263 1.00 86.06 178 ALA A N 1
ATOM 1413 C CA . ALA A 1 178 ? 19.777 2.498 -13.904 1.00 86.06 178 ALA A CA 1
ATOM 1414 C C . ALA A 1 178 ? 20.058 3.725 -13.022 1.00 86.06 178 ALA A C 1
ATOM 1416 O O . ALA A 1 178 ? 19.620 3.767 -11.868 1.00 86.06 178 ALA A O 1
ATOM 1417 N N . ASP A 1 179 ? 20.731 4.740 -13.567 1.00 90.44 179 ASP A N 1
ATOM 1418 C CA . ASP A 1 179 ? 21.003 5.999 -12.869 1.00 90.44 179 ASP A CA 1
ATOM 1419 C C . ASP A 1 179 ? 19.728 6.812 -12.633 1.00 90.44 179 ASP A C 1
ATOM 1421 O O . ASP A 1 179 ? 19.513 7.309 -11.524 1.00 90.44 179 ASP A O 1
ATOM 1425 N N . GLU A 1 180 ? 18.822 6.862 -13.610 1.00 92.62 180 GLU A N 1
ATOM 1426 C CA .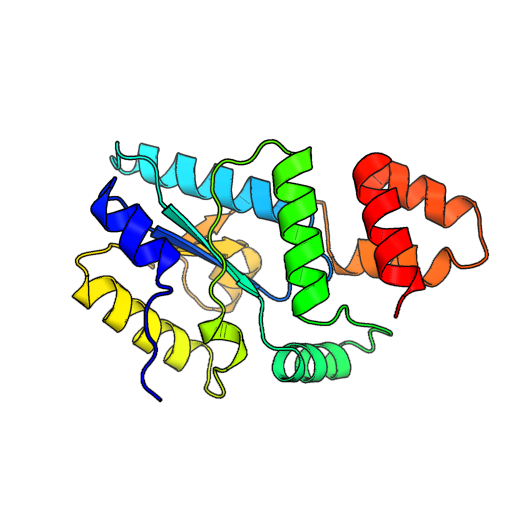 GLU A 1 180 ? 17.505 7.478 -13.434 1.00 92.62 180 GLU A CA 1
ATOM 1427 C C . GLU A 1 180 ? 16.674 6.763 -12.361 1.00 92.62 180 GLU A C 1
ATOM 1429 O O . GLU A 1 180 ? 16.049 7.411 -11.515 1.00 92.62 180 GLU A O 1
ATOM 1434 N N . LEU A 1 181 ? 16.694 5.426 -12.332 1.00 92.69 181 LEU A N 1
ATOM 1435 C CA . LEU A 1 181 ? 16.008 4.664 -11.290 1.00 92.69 181 LEU A CA 1
ATOM 1436 C C . LEU A 1 181 ? 16.627 4.928 -9.910 1.00 92.69 181 LEU A C 1
ATOM 1438 O O . LEU A 1 181 ? 15.895 5.133 -8.936 1.00 92.69 181 LEU A O 1
ATOM 1442 N N . ASN A 1 182 ? 17.959 4.969 -9.818 1.00 93.44 182 ASN A N 1
ATOM 1443 C CA . ASN A 1 182 ? 18.674 5.322 -8.592 1.00 93.44 182 ASN A CA 1
ATOM 1444 C C . ASN A 1 182 ? 18.297 6.728 -8.108 1.00 93.44 182 ASN A C 1
ATOM 1446 O O . ASN A 1 182 ? 18.047 6.906 -6.915 1.00 93.44 182 ASN A O 1
ATOM 1450 N N . ALA A 1 183 ? 18.216 7.706 -9.011 1.00 93.06 183 ALA A N 1
ATOM 1451 C CA . ALA A 1 183 ? 17.799 9.067 -8.688 1.00 93.06 183 ALA A CA 1
ATOM 1452 C C . ALA A 1 183 ? 16.332 9.127 -8.230 1.00 93.06 183 ALA A C 1
ATOM 1454 O O . ALA A 1 183 ? 15.992 9.896 -7.330 1.00 93.06 183 ALA A O 1
ATOM 1455 N N . LEU A 1 184 ? 15.467 8.292 -8.813 1.00 93.06 184 LEU A N 1
ATOM 1456 C CA . LEU A 1 184 ? 14.036 8.284 -8.526 1.00 93.06 184 LEU A CA 1
ATOM 1457 C C . LEU A 1 184 ? 13.695 7.657 -7.169 1.00 93.06 184 LEU A C 1
ATOM 1459 O O . LEU A 1 184 ? 12.858 8.192 -6.444 1.00 93.06 184 LEU A O 1
ATOM 1463 N N . VAL A 1 185 ? 14.280 6.501 -6.839 1.00 93.00 185 VAL A N 1
ATOM 1464 C CA . VAL A 1 185 ? 13.885 5.715 -5.649 1.00 93.00 185 VAL A CA 1
ATOM 1465 C C . VAL A 1 185 ? 15.010 5.497 -4.639 1.00 93.00 185 VAL A C 1
ATOM 1467 O O . VAL A 1 185 ? 14.791 4.893 -3.591 1.00 93.00 185 VAL A O 1
ATOM 1470 N N . GLY A 1 186 ? 16.208 5.995 -4.928 1.00 93.56 186 GLY A N 1
ATOM 1471 C CA . GLY A 1 186 ? 17.404 5.763 -4.133 1.00 93.56 186 GLY A CA 1
ATOM 1472 C C . GLY A 1 186 ? 18.077 4.421 -4.461 1.00 93.56 186 GLY A C 1
ATOM 1473 O O . GLY A 1 186 ? 17.410 3.428 -4.770 1.00 93.56 186 GLY A O 1
ATOM 1474 N N . PRO A 1 187 ? 19.413 4.331 -4.323 1.00 93.50 187 PRO A N 1
ATOM 1475 C CA . PRO A 1 187 ? 20.191 3.196 -4.825 1.00 93.50 187 PRO A CA 1
ATOM 1476 C C . PRO A 1 187 ? 19.878 1.867 -4.130 1.00 93.50 187 PRO A C 1
ATOM 1478 O O . PRO A 1 187 ? 19.960 0.797 -4.734 1.00 93.50 187 PRO A O 1
ATOM 1481 N N . LYS A 1 188 ? 19.494 1.905 -2.847 1.00 94.12 188 LYS A N 1
ATOM 1482 C CA . LYS A 1 188 ? 19.133 0.694 -2.094 1.00 94.12 188 LYS A CA 1
ATOM 1483 C C . LYS A 1 188 ? 17.831 0.079 -2.608 1.00 94.12 188 LYS A C 1
ATOM 1485 O O . LYS A 1 188 ? 17.761 -1.136 -2.760 1.00 94.12 188 LYS A O 1
ATOM 1490 N N . VAL A 1 189 ? 16.821 0.908 -2.869 1.00 93.69 189 VAL A N 1
ATOM 1491 C CA . VAL A 1 189 ? 15.509 0.460 -3.353 1.00 93.69 189 VAL A CA 1
ATOM 1492 C C . VAL A 1 189 ? 15.598 0.065 -4.827 1.00 93.69 189 VAL A C 1
ATOM 1494 O O . VAL A 1 189 ? 15.109 -1.000 -5.195 1.00 93.69 189 VAL A O 1
ATOM 1497 N N . ALA A 1 190 ? 16.299 0.858 -5.644 1.00 93.94 190 ALA A N 1
ATOM 1498 C CA . ALA A 1 190 ? 16.558 0.551 -7.048 1.00 93.94 190 ALA A CA 1
ATOM 1499 C C . ALA A 1 190 ? 17.206 -0.831 -7.214 1.00 93.94 190 ALA A C 1
ATOM 1501 O O . ALA A 1 190 ? 16.712 -1.654 -7.982 1.00 93.94 190 ALA A O 1
ATOM 1502 N N . ARG A 1 191 ? 18.248 -1.135 -6.424 1.00 93.62 191 ARG A N 1
ATOM 1503 C CA . ARG A 1 191 ? 18.902 -2.455 -6.424 1.00 93.62 191 ARG A CA 1
ATOM 1504 C C . ARG A 1 191 ? 17.925 -3.595 -6.154 1.00 93.62 191 ARG A C 1
ATOM 1506 O O . ARG A 1 191 ? 17.982 -4.608 -6.839 1.00 93.62 191 ARG A O 1
ATOM 1513 N N . VAL A 1 192 ? 17.043 -3.433 -5.168 1.00 94.31 192 VAL A N 1
ATOM 1514 C CA . VAL A 1 192 ? 16.040 -4.450 -4.825 1.00 94.31 192 VAL A CA 1
ATOM 1515 C C . VAL A 1 192 ? 15.074 -4.666 -5.991 1.00 94.31 192 VAL A C 1
ATOM 1517 O O . VAL A 1 192 ? 14.809 -5.809 -6.347 1.00 94.31 192 VAL A O 1
ATOM 1520 N N . TYR A 1 193 ? 14.590 -3.595 -6.627 1.00 94.94 193 TYR A N 1
ATOM 1521 C CA . TYR A 1 193 ? 13.712 -3.731 -7.791 1.00 94.94 193 TYR A CA 1
ATOM 1522 C C . TYR A 1 193 ? 14.395 -4.412 -8.970 1.00 94.94 193 TYR A C 1
ATOM 1524 O O . TYR A 1 193 ? 13.788 -5.295 -9.563 1.00 94.94 193 TYR A O 1
ATOM 1532 N N . MET A 1 194 ? 15.634 -4.035 -9.292 1.00 93.38 194 MET A N 1
ATOM 1533 C CA . MET A 1 194 ? 16.390 -4.654 -10.384 1.00 93.38 194 MET A CA 1
ATOM 1534 C C . MET A 1 194 ? 16.630 -6.145 -10.122 1.00 93.38 194 MET A C 1
ATOM 1536 O O . MET A 1 194 ? 16.435 -6.961 -11.015 1.00 93.38 194 MET A O 1
ATOM 1540 N N . GLN A 1 195 ? 16.969 -6.522 -8.883 1.00 93.38 195 GLN A N 1
ATOM 1541 C CA . GLN A 1 195 ? 17.136 -7.926 -8.497 1.00 93.38 195 GLN A CA 1
ATOM 1542 C C . GLN A 1 195 ? 15.842 -8.730 -8.648 1.00 93.38 195 GLN A C 1
ATOM 1544 O O . GLN A 1 195 ? 15.873 -9.810 -9.224 1.00 93.38 195 GLN A O 1
ATOM 1549 N N . SER A 1 196 ? 14.707 -8.212 -8.169 1.00 93.75 196 SER A N 1
ATOM 1550 C CA . SER A 1 196 ? 13.413 -8.879 -8.354 1.00 93.75 196 SER A CA 1
ATOM 1551 C C . SER A 1 196 ? 12.994 -8.916 -9.827 1.00 93.75 196 SER A C 1
ATOM 1553 O O . SER A 1 196 ? 12.385 -9.888 -10.265 1.00 93.75 196 SER A O 1
ATOM 1555 N N . PHE A 1 197 ? 13.307 -7.873 -10.600 1.00 93.06 197 PHE A N 1
ATOM 1556 C CA . PHE A 1 197 ? 12.959 -7.778 -12.018 1.00 93.06 197 PHE A CA 1
ATOM 1557 C C . PHE A 1 197 ? 13.718 -8.805 -12.861 1.00 93.06 197 PHE A C 1
ATOM 1559 O O . PHE A 1 197 ? 13.100 -9.481 -13.670 1.00 93.06 197 PHE A O 1
ATOM 1566 N N . ALA A 1 198 ? 15.007 -9.013 -12.585 1.00 91.00 198 ALA A N 1
ATOM 1567 C CA . ALA A 1 198 ? 15.837 -10.013 -13.260 1.00 91.00 198 ALA A CA 1
ATOM 1568 C C . ALA A 1 198 ? 15.389 -11.474 -13.030 1.00 91.00 198 ALA A C 1
ATOM 1570 O O . ALA A 1 198 ? 15.937 -12.386 -13.643 1.00 91.00 198 ALA A O 1
ATOM 1571 N N . THR A 1 199 ? 14.434 -11.716 -12.123 1.00 88.62 199 THR A N 1
ATOM 1572 C CA . THR A 1 199 ? 13.874 -13.056 -11.858 1.00 88.62 199 THR A CA 1
ATOM 1573 C C . THR A 1 199 ? 12.508 -13.309 -12.496 1.00 88.62 199 THR A C 1
ATOM 1575 O O . THR A 1 199 ? 11.946 -14.386 -12.284 1.00 88.62 199 THR A O 1
ATOM 1578 N N . LEU A 1 200 ? 11.952 -12.315 -13.197 1.00 86.00 200 LEU A N 1
ATOM 1579 C CA . LEU A 1 200 ? 10.674 -12.430 -13.906 1.00 86.00 200 LEU A CA 1
ATOM 1580 C C . LEU A 1 200 ? 10.817 -13.216 -15.210 1.00 86.00 200 LEU A C 1
ATOM 1582 O O . LEU A 1 200 ? 9.848 -13.947 -15.519 1.00 86.00 200 LEU A O 1
#

Sequence (200 aa):
MAYAVPRPVVEAFRKCPGPVLYLAGSFNPPHAGHLEALKSAAWQLRQRGHVEPPILVVAPKSDERLKKKMEGYGDTFMFPWSERVKLFQKLIQLEHCGEVHFDEAWRHFRGEATQIRRDTDRAFGALGCQIFRVMGEDRVRDHGLEDDPWVLSTPRSKLSSTGIRKLLALGDGDGESADELNALVGPKVARVYMQSFATL

Organism: NCBI:txid2562239

pLDDT: mean 89.52, std 7.75, range [53.84, 96.94]

Radius of gyration: 17.12 Å; chains: 1; bounding box: 42×33×45 Å

Foldseek 3Di:
DFDADDPVLLVVCVVFPFAAEEEEDQPQPPAVQSVVLVVLLQVVVVVVVGPTRHAAEYEHEAPVVSVVVCVVVVQDDGQHPVLNVVLVVLNCVVVVPPDYHYDPSNNVDDDDPVVVVVSVCVNCVVSVHQAAYRDEPVVCVVPVNPPPPSYDYDYDDPDDSSLLSVLLVVPPPDPVSLVVNCVRGNNSSSVSVNVSSVVD

Secondary structure (DSSP, 8-state):
------HHHHHHHHHS---EEEEEE--SS--HHHHHHHHHHHHHHHHTT--SPPEEEEEEPPHHHHHHHHHTTT------HHHHHHHHHHHHHHTT---EEE-SSGGG--S-HHHHHHHHHHHHHTTTPPEEEEEEHHHHHHTT-TT-TTEEEEPPPS--HHHHHHHHHHTTT-HHHHHHHHHHH-HHHHHHHHHHHTT-